Protein AF-A0A0S6XBJ5-F1 (afdb_monomer_lite)

Secondary structure (DSSP, 8-state):
-HHHHHHHHH--SHHHHHHHHHHHHHHHHHHHHHHHHH----B--HHHHHHHHHHHHHHS----HHHHHHH--SS--TTEEE-TT--EEEEEEES--HHHHHHHHHHTTTT-SS----THHHHTS-TTS-EEEEEETTTTEEEEEEBTT--HHHHHHHHHHHHHHHHHHHHHHHHHHS---S-------TTS-SSPPPHHHHHHHHHHHHHHHHHHHHHHHHHTT-B-SS--S-SSPPPPB--PPPS--

pLDDT: mean 78.75, std 18.11, range [31.83, 96.12]

Sequence (249 aa):
MLAGSAVVSLIRSPGPTWAALLILLAAHLALNHRAVRAVRLRTLNRQRAGIIFDSWIAESRVPNPTQVALRERIFERDGVVRDTSGTILGYCSIGVGFEEYMKTVSNAGSQARSYTIESRVLDVASESTGYLLHVDEQSRQCWITLAEDCTVKQQVKSWFTACFALRALHAAGNMSRQPAGVDGHAKLDPRRSSQPPTGIEALDEAQQCVESTFEEVWEGLRSMGWDVNTAALETRRGTRFAISPPAGE

Structure (mmCIF, N/CA/C/O backbone):
data_AF-A0A0S6XBJ5-F1
#
_entry.id   AF-A0A0S6XBJ5-F1
#
loop_
_atom_site.group_PDB
_atom_site.id
_atom_site.type_symbol
_atom_site.label_atom_id
_atom_site.label_alt_id
_atom_site.label_comp_id
_atom_site.label_asym_id
_atom_site.label_entity_id
_atom_site.label_seq_id
_atom_site.pdbx_PDB_ins_code
_atom_site.Cartn_x
_atom_site.Cartn_y
_atom_site.Cartn_z
_atom_site.occupancy
_atom_site.B_iso_or_equiv
_atom_site.auth_seq_id
_atom_site.auth_comp_id
_atom_site.auth_asym_id
_atom_site.auth_atom_id
_atom_site.pdbx_PDB_model_num
ATOM 1 N N . MET A 1 1 ? 18.541 -19.904 -35.025 1.00 53.44 1 MET A N 1
ATOM 2 C CA . MET A 1 1 ? 19.891 -20.326 -35.461 1.00 53.44 1 MET A CA 1
ATOM 3 C C . MET A 1 1 ? 20.537 -19.331 -36.433 1.00 53.44 1 MET A C 1
ATOM 5 O O . MET A 1 1 ? 21.674 -18.969 -36.192 1.00 53.44 1 MET A O 1
ATOM 9 N N . LEU A 1 2 ? 19.827 -18.787 -37.437 1.00 56.59 2 LEU A N 1
ATOM 10 C CA . LEU A 1 2 ? 20.407 -17.843 -38.420 1.00 56.59 2 LEU A CA 1
ATOM 11 C C . LEU A 1 2 ? 20.924 -16.510 -37.838 1.00 56.59 2 LEU A C 1
ATOM 13 O O . LEU A 1 2 ? 22.020 -16.077 -38.183 1.00 56.59 2 LEU A O 1
ATOM 17 N N . ALA A 1 3 ? 20.174 -15.878 -36.928 1.00 60.69 3 ALA A N 1
ATOM 18 C CA . ALA A 1 3 ? 20.572 -14.590 -36.345 1.00 60.69 3 ALA A CA 1
ATOM 19 C C . ALA A 1 3 ? 21.873 -14.683 -35.522 1.00 60.69 3 ALA A C 1
ATOM 21 O O . ALA A 1 3 ? 22.717 -13.797 -35.599 1.00 60.69 3 ALA A O 1
ATOM 22 N N . GLY A 1 4 ? 22.068 -15.786 -34.790 1.00 61.09 4 GLY A N 1
ATOM 23 C CA . GLY A 1 4 ? 23.293 -16.028 -34.021 1.00 61.09 4 GLY A CA 1
ATOM 24 C C . GLY A 1 4 ? 24.516 -16.222 -34.918 1.00 61.09 4 GLY A C 1
ATOM 25 O O . GLY A 1 4 ? 25.560 -15.629 -34.664 1.00 61.09 4 GLY A O 1
ATOM 26 N N . SER A 1 5 ? 24.377 -16.976 -36.014 1.00 68.44 5 SER A N 1
ATOM 27 C CA . SER A 1 5 ? 25.463 -17.201 -36.978 1.00 68.44 5 SER A CA 1
ATOM 28 C C . SER A 1 5 ? 25.883 -15.919 -37.711 1.00 68.44 5 SER A C 1
ATOM 30 O O . SER A 1 5 ? 27.075 -15.702 -37.922 1.00 68.44 5 SER A O 1
ATOM 32 N N . ALA A 1 6 ? 24.933 -15.036 -38.043 1.00 64.69 6 ALA A N 1
ATOM 33 C CA . ALA A 1 6 ? 25.221 -13.740 -38.661 1.00 64.69 6 ALA A CA 1
ATOM 34 C C . ALA A 1 6 ? 25.968 -12.794 -37.703 1.00 64.69 6 ALA A C 1
ATOM 36 O O . ALA A 1 6 ? 26.967 -12.188 -38.089 1.00 64.69 6 ALA A O 1
ATOM 37 N N . VAL A 1 7 ? 25.540 -12.723 -36.437 1.00 65.94 7 VAL A N 1
ATOM 38 C CA . VAL A 1 7 ? 26.186 -11.890 -35.409 1.00 65.94 7 VAL A CA 1
ATOM 39 C C . VAL A 1 7 ? 27.619 -12.356 -35.143 1.00 65.94 7 VAL A C 1
ATOM 41 O O . VAL A 1 7 ? 28.533 -11.539 -35.150 1.00 65.94 7 VAL A O 1
ATOM 44 N N . VAL A 1 8 ? 27.847 -13.665 -35.009 1.00 68.69 8 VAL A N 1
ATOM 45 C CA . VAL A 1 8 ? 29.194 -14.231 -34.811 1.00 68.69 8 VAL A CA 1
ATOM 46 C C . VAL A 1 8 ? 30.113 -13.960 -36.010 1.00 68.69 8 VAL A C 1
ATOM 48 O O . VAL A 1 8 ? 31.299 -13.713 -35.817 1.00 68.69 8 VAL A O 1
ATOM 51 N N . SER A 1 9 ? 29.587 -13.915 -37.242 1.00 69.25 9 SER A N 1
ATOM 52 C CA . SER A 1 9 ? 30.399 -13.613 -38.435 1.00 69.25 9 SER A CA 1
ATOM 53 C C . SER A 1 9 ? 30.942 -12.172 -38.491 1.00 69.25 9 SER A C 1
ATOM 55 O O . SER A 1 9 ? 31.989 -11.943 -39.105 1.00 69.25 9 SER A O 1
ATOM 57 N N . LEU A 1 10 ? 30.269 -11.221 -37.823 1.00 66.38 10 LEU A N 1
ATOM 58 C CA . LEU A 1 10 ? 30.675 -9.810 -37.713 1.00 66.38 10 LEU A CA 1
ATOM 59 C C . LEU A 1 10 ? 31.653 -9.551 -36.555 1.00 66.38 10 LEU A C 1
ATOM 61 O O . LEU A 1 10 ? 32.335 -8.525 -36.532 1.00 66.38 10 LEU A O 1
ATOM 65 N N . ILE A 1 11 ? 31.725 -10.462 -35.586 1.00 68.12 11 ILE A N 1
ATOM 66 C CA . ILE A 1 11 ? 32.518 -10.293 -34.371 1.00 68.12 11 ILE A CA 1
ATOM 67 C C . ILE A 1 11 ? 33.907 -10.895 -34.593 1.00 68.12 11 ILE A C 1
ATOM 69 O O . ILE A 1 11 ? 34.153 -12.069 -34.338 1.00 68.12 11 ILE A O 1
ATOM 73 N N . ARG A 1 12 ? 34.833 -10.078 -35.102 1.00 71.81 12 ARG A N 1
ATOM 74 C CA . ARG A 1 12 ? 36.253 -10.451 -35.269 1.00 71.81 12 ARG A CA 1
ATOM 75 C C . ARG A 1 12 ? 37.205 -9.647 -34.382 1.00 71.81 12 ARG A C 1
ATOM 77 O O . ARG A 1 12 ? 38.393 -9.946 -34.340 1.00 71.81 12 ARG A O 1
ATOM 84 N N . SER A 1 13 ? 36.702 -8.631 -33.680 1.00 74.00 13 SER A N 1
ATOM 85 C CA . SER A 1 13 ? 37.488 -7.725 -32.839 1.00 74.00 13 SER A CA 1
ATOM 86 C C . SER A 1 13 ? 36.720 -7.324 -31.567 1.00 74.00 13 SER A C 1
ATOM 88 O O . SER A 1 13 ? 35.497 -7.471 -31.528 1.00 74.00 13 SER A O 1
ATOM 90 N N . PRO A 1 14 ? 37.401 -6.815 -30.519 1.00 79.12 14 PRO A N 1
ATOM 91 C CA . PRO A 1 14 ? 36.772 -6.528 -29.226 1.00 79.12 14 PRO A CA 1
ATOM 92 C C . PRO A 1 14 ? 35.614 -5.521 -29.296 1.00 79.12 14 PRO A C 1
ATOM 94 O O . PRO A 1 14 ? 34.627 -5.680 -28.586 1.00 79.12 14 PRO A O 1
ATOM 97 N N . GLY A 1 15 ? 35.701 -4.504 -30.162 1.00 85.38 15 GLY A N 1
ATOM 98 C CA . GLY A 1 15 ? 34.682 -3.450 -30.283 1.00 85.38 15 GLY A CA 1
ATOM 99 C C . GLY A 1 15 ? 33.291 -3.974 -30.684 1.00 85.38 15 GLY A C 1
ATOM 100 O O . GLY A 1 15 ? 32.341 -3.792 -29.922 1.00 85.38 15 GLY A O 1
ATOM 101 N N . PRO A 1 16 ? 33.153 -4.665 -31.833 1.00 86.38 16 PRO A N 1
ATOM 102 C CA . PRO A 1 16 ? 31.917 -5.335 -32.239 1.00 86.38 16 PRO A CA 1
ATOM 103 C C . PRO A 1 16 ? 31.380 -6.326 -31.201 1.00 86.38 16 PRO A C 1
ATOM 105 O O . PRO A 1 16 ? 30.165 -6.411 -31.033 1.00 86.38 16 PRO A O 1
ATOM 108 N N . THR A 1 17 ? 32.255 -7.030 -30.466 1.00 84.62 17 THR A N 1
ATOM 109 C CA . THR A 1 17 ? 31.835 -7.902 -29.357 1.00 84.62 17 THR A CA 1
ATOM 110 C C . THR A 1 17 ? 31.117 -7.107 -28.271 1.00 84.62 17 THR A C 1
ATOM 112 O O . THR A 1 17 ? 29.998 -7.451 -27.898 1.00 84.62 17 THR A O 1
ATOM 115 N N . TRP A 1 18 ? 31.728 -6.023 -27.779 1.00 88.00 18 TRP A N 1
ATOM 116 C CA . TRP A 1 18 ? 31.130 -5.171 -26.747 1.00 88.00 18 TRP A CA 1
ATOM 117 C C . TRP A 1 18 ? 29.821 -4.529 -27.216 1.00 88.00 18 TRP A C 1
ATOM 119 O O . TRP A 1 18 ? 28.848 -4.510 -26.464 1.00 88.00 18 TRP A O 1
ATOM 129 N N . ALA A 1 19 ? 29.755 -4.072 -28.469 1.00 88.00 19 ALA A N 1
ATOM 130 C CA . ALA A 1 19 ? 28.525 -3.532 -29.045 1.00 88.00 19 ALA A CA 1
ATOM 131 C C . ALA A 1 19 ? 27.404 -4.586 -29.107 1.00 88.00 19 ALA A C 1
ATOM 133 O O . ALA A 1 19 ? 26.281 -4.319 -28.679 1.00 88.00 19 ALA A O 1
ATOM 134 N N . ALA A 1 20 ? 27.708 -5.801 -29.579 1.00 86.94 20 ALA A N 1
ATOM 135 C CA . ALA A 1 20 ? 26.747 -6.900 -29.621 1.00 86.94 20 ALA A CA 1
ATOM 136 C C . ALA A 1 20 ? 26.264 -7.293 -28.215 1.00 86.94 20 ALA A C 1
ATOM 138 O O . ALA A 1 20 ? 25.066 -7.496 -28.018 1.00 86.94 20 ALA A O 1
ATOM 139 N N . LEU A 1 21 ? 27.165 -7.339 -27.227 1.00 88.50 21 LEU A N 1
ATOM 140 C CA . LEU A 1 21 ? 26.815 -7.609 -25.831 1.00 88.50 21 LEU A CA 1
ATOM 141 C C . LEU A 1 21 ? 25.871 -6.545 -25.260 1.00 88.50 21 LEU A C 1
ATOM 143 O O . LEU A 1 21 ? 24.860 -6.901 -24.659 1.00 88.50 21 LEU A O 1
ATOM 147 N N . LEU A 1 22 ? 26.148 -5.256 -25.482 1.00 92.94 22 LEU A N 1
ATOM 148 C CA . LEU A 1 22 ? 25.281 -4.167 -25.020 1.00 92.94 22 LEU A CA 1
ATOM 149 C C . LEU A 1 22 ? 23.895 -4.212 -25.677 1.00 92.94 22 LEU A C 1
ATOM 151 O O . LEU A 1 22 ? 22.892 -4.027 -24.990 1.00 92.94 22 LEU A O 1
ATOM 155 N N . ILE A 1 23 ? 23.819 -4.505 -26.980 1.00 92.38 23 ILE A N 1
ATOM 156 C CA . ILE A 1 23 ? 22.542 -4.638 -27.699 1.00 92.38 23 ILE A CA 1
ATOM 157 C C . ILE A 1 23 ? 21.739 -5.824 -27.165 1.00 92.38 23 ILE A C 1
ATOM 159 O O . ILE A 1 23 ? 20.547 -5.682 -26.891 1.00 92.38 23 ILE A O 1
ATOM 163 N N . LEU A 1 24 ? 22.373 -6.986 -26.997 1.00 90.88 24 LEU A N 1
ATOM 164 C CA . LEU A 1 24 ? 21.706 -8.174 -26.464 1.00 90.88 24 LEU A CA 1
ATOM 165 C C . LEU A 1 24 ? 21.236 -7.952 -25.025 1.00 90.88 24 LEU A C 1
ATOM 167 O O . LEU A 1 24 ? 20.117 -8.336 -24.690 1.00 90.88 24 LEU A O 1
ATOM 171 N N . LEU A 1 25 ? 22.040 -7.280 -24.199 1.00 95.06 25 LEU A N 1
ATOM 172 C CA . LEU A 1 25 ? 21.660 -6.899 -22.842 1.00 95.06 25 LEU A CA 1
ATOM 173 C C . LEU A 1 25 ? 20.455 -5.949 -22.850 1.00 95.06 25 LEU A C 1
ATOM 175 O O . LEU A 1 25 ? 19.470 -6.203 -22.160 1.00 95.06 25 LEU A O 1
ATOM 179 N N . ALA A 1 26 ? 20.488 -4.895 -23.669 1.00 95.44 26 ALA A N 1
ATOM 180 C CA . ALA A 1 26 ? 19.376 -3.958 -23.804 1.00 95.44 26 ALA A CA 1
ATOM 181 C C . ALA A 1 26 ? 18.096 -4.657 -24.294 1.00 95.44 26 ALA A C 1
ATOM 183 O O . ALA A 1 26 ? 17.018 -4.425 -23.746 1.00 95.44 26 ALA A O 1
ATOM 184 N N . ALA A 1 27 ? 18.210 -5.556 -25.275 1.00 94.31 27 ALA A N 1
ATOM 185 C CA . ALA A 1 27 ? 17.093 -6.356 -25.767 1.00 94.31 27 ALA A CA 1
ATOM 186 C C . ALA A 1 27 ? 16.531 -7.278 -24.676 1.00 94.31 27 ALA A C 1
ATOM 188 O O . ALA A 1 27 ? 15.314 -7.359 -24.515 1.00 94.31 27 ALA A O 1
ATOM 189 N N . HIS A 1 28 ? 17.396 -7.924 -23.891 1.00 93.50 28 HIS A N 1
ATOM 190 C CA . HIS A 1 28 ? 16.990 -8.767 -22.771 1.00 93.50 28 HIS A CA 1
ATOM 191 C C . HIS A 1 28 ? 16.229 -7.963 -21.709 1.00 93.50 28 HIS A C 1
ATOM 193 O O . HIS A 1 28 ? 15.126 -8.346 -21.322 1.00 93.50 28 HIS A O 1
ATOM 199 N N . LEU A 1 29 ? 16.752 -6.800 -21.300 1.00 93.56 29 LEU A N 1
ATOM 200 C CA . LEU A 1 29 ? 16.071 -5.915 -20.351 1.00 93.56 29 LEU A CA 1
ATOM 201 C C . LEU A 1 29 ? 14.733 -5.407 -20.902 1.00 93.56 29 LEU A C 1
ATOM 203 O O . LEU A 1 29 ? 13.743 -5.397 -20.173 1.00 93.56 29 LEU A O 1
ATOM 207 N N . ALA A 1 30 ? 14.673 -5.019 -22.178 1.00 93.00 30 ALA A N 1
ATOM 208 C CA . ALA A 1 30 ? 13.443 -4.545 -22.809 1.00 93.00 30 ALA A CA 1
ATOM 209 C C . ALA A 1 30 ? 12.371 -5.643 -22.886 1.00 93.00 30 ALA A C 1
ATOM 211 O O . ALA A 1 30 ? 11.194 -5.380 -22.627 1.00 93.00 30 ALA A O 1
ATOM 212 N N . LEU A 1 31 ? 12.765 -6.875 -23.216 1.00 92.12 31 LEU A N 1
ATOM 213 C CA . LEU A 1 31 ? 11.866 -8.028 -23.234 1.00 92.12 31 LEU A CA 1
ATOM 214 C C . LEU A 1 31 ? 11.386 -8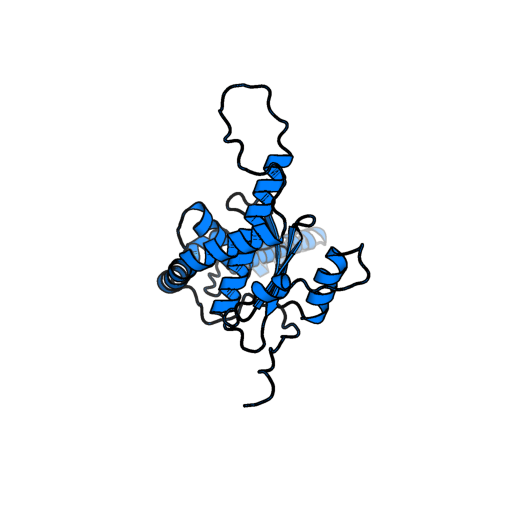.377 -21.825 1.00 92.12 31 LEU A C 1
ATOM 216 O O . LEU A 1 31 ? 10.184 -8.539 -21.637 1.00 92.12 31 LEU A O 1
ATOM 220 N N . ASN A 1 32 ? 12.278 -8.396 -20.831 1.00 91.06 32 ASN A N 1
ATOM 221 C CA . ASN A 1 32 ? 11.908 -8.627 -19.433 1.00 91.06 32 ASN A CA 1
ATOM 222 C C . ASN A 1 32 ? 10.948 -7.543 -18.927 1.00 91.06 32 ASN A C 1
ATOM 224 O O . ASN A 1 32 ? 9.931 -7.852 -18.312 1.00 91.06 32 ASN A O 1
ATOM 228 N N . HIS A 1 33 ? 11.212 -6.275 -19.247 1.00 88.56 33 HIS A N 1
ATOM 229 C CA . HIS A 1 33 ? 10.329 -5.165 -18.901 1.00 88.56 33 HIS A CA 1
ATOM 230 C C . HIS A 1 33 ? 8.937 -5.327 -19.528 1.00 88.56 33 HIS A C 1
ATOM 232 O O . HIS A 1 33 ? 7.926 -5.176 -18.842 1.00 88.56 33 HIS A O 1
ATOM 238 N N . ARG A 1 34 ? 8.861 -5.672 -20.820 1.00 88.31 34 ARG A N 1
ATOM 239 C CA . ARG A 1 34 ? 7.582 -5.928 -21.501 1.00 88.31 34 ARG A CA 1
ATOM 240 C C . ARG A 1 34 ? 6.856 -7.140 -20.930 1.00 88.31 34 ARG A C 1
ATOM 242 O O . ARG A 1 34 ? 5.643 -7.073 -20.770 1.00 88.31 34 ARG A O 1
ATOM 249 N N . ALA A 1 35 ? 7.580 -8.210 -20.608 1.00 87.69 35 ALA A N 1
ATOM 250 C CA . ALA A 1 35 ? 7.014 -9.408 -20.005 1.00 87.69 35 ALA A CA 1
ATOM 251 C C . ALA A 1 35 ? 6.383 -9.084 -18.648 1.00 87.69 35 ALA A C 1
ATOM 253 O O . ALA A 1 35 ? 5.212 -9.386 -18.447 1.00 87.69 35 ALA A O 1
ATOM 254 N N . VAL A 1 36 ? 7.104 -8.383 -17.765 1.00 85.94 36 VAL A N 1
ATOM 255 C CA . VAL A 1 36 ? 6.583 -7.974 -16.450 1.00 85.94 36 VAL A CA 1
ATOM 256 C C . VAL A 1 36 ? 5.364 -7.060 -16.597 1.00 85.94 36 VAL A C 1
ATOM 258 O O . VAL A 1 36 ? 4.358 -7.295 -15.937 1.00 85.94 36 VAL A O 1
ATOM 261 N N . ARG A 1 37 ? 5.387 -6.080 -17.513 1.00 83.38 37 ARG A N 1
ATOM 262 C CA . ARG A 1 37 ? 4.224 -5.203 -17.763 1.00 83.38 37 ARG A CA 1
ATOM 263 C C . ARG A 1 37 ? 3.028 -5.903 -18.411 1.00 83.38 37 ARG A C 1
ATOM 265 O O . ARG A 1 37 ? 1.923 -5.370 -18.364 1.00 83.38 37 ARG A O 1
ATOM 272 N N . ALA A 1 38 ? 3.232 -7.053 -19.048 1.00 83.56 38 ALA A N 1
ATOM 273 C CA . ALA A 1 38 ? 2.147 -7.838 -19.626 1.00 83.56 38 ALA A CA 1
ATOM 274 C C . ALA A 1 38 ? 1.402 -8.670 -18.570 1.00 83.56 38 ALA A C 1
ATOM 276 O O . ALA A 1 38 ? 0.257 -9.065 -18.804 1.00 83.56 38 ALA A O 1
ATOM 277 N N . VAL A 1 39 ? 2.017 -8.924 -17.409 1.00 83.94 39 VAL A N 1
ATOM 278 C CA . VAL A 1 39 ? 1.383 -9.677 -16.326 1.00 83.94 39 VAL A CA 1
ATOM 279 C C . VAL A 1 39 ? 0.310 -8.817 -15.662 1.00 83.94 39 VAL A C 1
ATOM 281 O O . VAL A 1 39 ? 0.577 -7.735 -15.151 1.00 83.94 39 VAL A O 1
ATOM 284 N N . ARG A 1 40 ? -0.923 -9.329 -15.634 1.00 88.19 40 ARG A N 1
ATOM 285 C CA . ARG A 1 40 ? -2.049 -8.719 -14.917 1.00 88.19 40 ARG A CA 1
ATOM 286 C C . ARG A 1 40 ? -2.360 -9.550 -13.686 1.00 88.19 40 ARG A C 1
ATOM 288 O O . ARG A 1 40 ? -3.012 -10.590 -13.780 1.00 88.19 40 ARG A O 1
ATOM 295 N N . LEU A 1 41 ? -1.867 -9.108 -12.538 1.00 90.12 41 LEU A N 1
ATOM 296 C CA . LEU A 1 41 ? -2.102 -9.794 -11.274 1.00 90.12 41 LEU A CA 1
ATOM 297 C C . LEU A 1 41 ? -3.445 -9.371 -10.666 1.00 90.12 41 LEU A C 1
ATOM 299 O O . LEU A 1 41 ? -3.818 -8.203 -10.716 1.00 90.12 41 LEU A O 1
ATOM 303 N N . ARG A 1 42 ? -4.152 -10.331 -10.062 1.00 92.81 42 ARG A N 1
ATOM 304 C CA . ARG A 1 42 ? -5.457 -10.111 -9.409 1.00 92.81 42 ARG A CA 1
ATOM 305 C C . ARG A 1 42 ? -5.372 -9.946 -7.895 1.00 92.81 42 ARG A C 1
ATOM 307 O O . ARG A 1 42 ? -6.361 -9.578 -7.284 1.00 92.81 42 ARG A O 1
ATOM 314 N N . THR A 1 43 ? -4.223 -10.224 -7.286 1.00 93.00 43 THR A N 1
ATOM 315 C CA . THR A 1 43 ? -4.031 -10.060 -5.838 1.00 93.00 43 THR A CA 1
ATOM 316 C C . THR A 1 43 ? -3.945 -8.578 -5.451 1.00 93.00 43 THR A C 1
ATOM 318 O O . THR A 1 43 ? -3.672 -7.721 -6.294 1.00 93.00 43 THR A O 1
ATOM 321 N N . LEU A 1 44 ? -4.150 -8.243 -4.182 1.00 92.62 44 LEU A N 1
ATOM 322 C CA . LEU A 1 44 ? -4.001 -6.872 -3.688 1.00 92.62 44 LEU A CA 1
ATOM 323 C C . LEU A 1 44 ? -2.659 -6.720 -2.968 1.00 92.62 44 LEU A C 1
ATOM 325 O O . LEU A 1 44 ? -2.540 -7.055 -1.794 1.00 92.62 44 LEU A O 1
ATOM 329 N N . ASN A 1 45 ? -1.633 -6.234 -3.674 1.00 92.12 45 ASN A N 1
ATOM 330 C CA . ASN A 1 45 ? -0.426 -5.724 -3.009 1.00 92.12 45 ASN A CA 1
ATOM 331 C C . ASN A 1 45 ? -0.634 -4.256 -2.592 1.00 92.12 45 ASN A C 1
ATOM 333 O O . ASN A 1 45 ? -1.615 -3.622 -2.985 1.00 92.12 45 ASN A O 1
ATOM 337 N N . ARG A 1 46 ? 0.310 -3.699 -1.823 1.00 92.31 46 ARG A N 1
ATOM 338 C CA . ARG A 1 46 ? 0.229 -2.327 -1.281 1.00 92.31 46 ARG A CA 1
ATOM 339 C C . ARG A 1 46 ? 0.002 -1.268 -2.362 1.00 92.31 46 ARG A C 1
ATOM 341 O O . ARG A 1 46 ? -0.847 -0.395 -2.209 1.00 92.31 46 ARG A O 1
ATOM 348 N N . GLN A 1 47 ? 0.716 -1.381 -3.481 1.00 92.88 47 GLN A N 1
ATOM 349 C CA . GLN A 1 47 ? 0.620 -0.430 -4.587 1.00 92.88 47 GLN A CA 1
ATOM 350 C C . GLN A 1 47 ? -0.719 -0.535 -5.330 1.00 92.88 47 GLN A C 1
ATOM 352 O O . GLN A 1 47 ? -1.365 0.481 -5.572 1.00 92.88 47 GLN A O 1
ATOM 357 N N . ARG A 1 48 ? -1.170 -1.754 -5.656 1.00 94.00 48 ARG A N 1
ATOM 358 C CA . ARG A 1 48 ? -2.457 -2.003 -6.322 1.00 94.00 48 ARG A CA 1
ATOM 359 C C . ARG A 1 48 ? -3.622 -1.541 -5.454 1.00 94.00 48 ARG A C 1
ATOM 361 O O . ARG A 1 48 ? -4.493 -0.839 -5.955 1.00 94.00 48 ARG A O 1
ATOM 368 N N . ALA A 1 49 ? -3.595 -1.860 -4.160 1.00 94.38 49 ALA A N 1
ATOM 369 C CA . ALA A 1 49 ? -4.580 -1.367 -3.202 1.00 94.38 49 ALA A CA 1
ATOM 370 C C . ALA A 1 49 ? -4.561 0.166 -3.115 1.00 94.38 49 ALA A C 1
ATOM 372 O O . ALA A 1 49 ? -5.615 0.787 -3.184 1.00 94.38 49 ALA A O 1
ATOM 373 N N . GLY A 1 50 ? -3.373 0.783 -3.068 1.00 93.88 50 GLY A N 1
ATOM 374 C CA . GLY A 1 50 ? -3.225 2.239 -3.096 1.00 93.88 50 GLY A CA 1
ATOM 375 C C . GLY A 1 50 ? -3.879 2.884 -4.323 1.00 93.88 50 GLY A C 1
ATOM 376 O O . GLY A 1 50 ? -4.659 3.815 -4.168 1.00 93.88 50 GLY A O 1
ATOM 377 N N . ILE A 1 51 ? -3.639 2.351 -5.527 1.00 94.38 51 ILE A N 1
ATOM 378 C CA . ILE A 1 51 ? -4.253 2.850 -6.774 1.00 94.38 51 ILE A CA 1
ATOM 379 C C . ILE A 1 51 ? -5.783 2.715 -6.739 1.00 94.38 51 ILE A C 1
ATOM 381 O O . ILE A 1 51 ? -6.494 3.610 -7.201 1.00 94.38 51 ILE A O 1
ATOM 385 N N . ILE A 1 52 ? -6.299 1.596 -6.225 1.00 95.69 52 ILE A N 1
ATOM 386 C CA . ILE A 1 52 ? -7.743 1.344 -6.137 1.00 95.69 52 ILE A CA 1
ATOM 387 C C . ILE A 1 52 ? -8.399 2.325 -5.175 1.00 95.69 52 ILE A C 1
ATOM 389 O O . ILE A 1 52 ? -9.376 2.968 -5.542 1.00 95.69 52 ILE A O 1
ATOM 393 N N . PHE A 1 53 ? -7.856 2.459 -3.968 1.00 94.50 53 PHE A N 1
ATOM 394 C CA . PHE A 1 53 ? -8.410 3.331 -2.938 1.00 94.50 53 PHE A CA 1
ATOM 395 C C . PHE A 1 53 ? -8.331 4.792 -3.329 1.00 94.50 53 PHE A C 1
ATOM 397 O O . PHE A 1 53 ? -9.284 5.535 -3.139 1.00 94.50 53 PHE A O 1
ATOM 404 N N . ASP A 1 54 ? -7.237 5.194 -3.955 1.00 93.31 54 ASP A N 1
ATOM 405 C CA . ASP A 1 54 ? -7.121 6.524 -4.515 1.00 93.31 54 ASP A CA 1
ATOM 406 C C . ASP A 1 54 ? -8.172 6.792 -5.609 1.00 93.31 54 ASP A C 1
ATOM 408 O O . ASP A 1 54 ? -8.841 7.825 -5.565 1.00 93.31 54 ASP A O 1
ATOM 412 N N . SER A 1 55 ? -8.398 5.834 -6.517 1.00 94.00 55 SER A N 1
ATOM 413 C CA . SER A 1 55 ? -9.451 5.931 -7.544 1.00 94.00 55 SER A CA 1
ATOM 414 C C . SER A 1 55 ? -10.851 5.968 -6.933 1.00 94.00 55 SER A C 1
ATOM 416 O O . SER A 1 55 ? -11.715 6.697 -7.413 1.00 94.00 55 SER A O 1
ATOM 418 N N . TRP A 1 56 ? -11.076 5.213 -5.859 1.00 94.38 56 TRP A N 1
ATOM 419 C CA . TRP A 1 56 ? -12.332 5.236 -5.124 1.00 94.38 56 TRP A CA 1
ATOM 420 C C . TRP A 1 56 ? -12.581 6.601 -4.486 1.00 94.38 56 TRP A C 1
ATOM 422 O O . TRP A 1 56 ? -13.630 7.198 -4.688 1.00 94.38 56 TRP A O 1
ATOM 432 N N . ILE A 1 57 ? -11.597 7.136 -3.769 1.00 90.56 57 ILE A N 1
ATOM 433 C CA . ILE A 1 57 ? -11.739 8.423 -3.087 1.00 90.56 57 ILE A CA 1
ATOM 434 C C . ILE A 1 57 ? -11.892 9.572 -4.100 1.00 90.56 57 ILE A C 1
ATOM 436 O O . ILE A 1 57 ? -12.599 10.535 -3.824 1.00 90.56 57 ILE A O 1
ATOM 440 N N . ALA A 1 58 ? -11.240 9.495 -5.266 1.00 90.12 58 ALA A N 1
ATOM 441 C CA . ALA A 1 58 ? -11.302 10.545 -6.284 1.00 90.12 58 ALA A CA 1
ATOM 442 C C . ALA A 1 58 ? -12.541 10.457 -7.196 1.00 90.12 58 ALA A C 1
ATOM 444 O O . ALA A 1 58 ? -13.081 11.485 -7.596 1.00 90.12 58 ALA A O 1
ATOM 445 N N . GLU A 1 59 ? -12.973 9.248 -7.560 1.00 91.38 59 GLU A N 1
ATOM 446 C CA . GLU A 1 59 ? -13.963 9.025 -8.626 1.00 91.38 59 GLU A CA 1
ATOM 447 C C . GLU A 1 59 ? -15.132 8.120 -8.204 1.00 91.38 59 GLU A C 1
ATOM 449 O O . GLU A 1 59 ? -16.021 7.881 -9.017 1.00 91.38 59 GLU A O 1
ATOM 454 N N . SER A 1 60 ? -15.135 7.583 -6.977 1.00 93.12 60 SER A N 1
ATOM 455 C CA . SER A 1 60 ? -16.109 6.585 -6.488 1.00 93.12 60 SER A CA 1
ATOM 456 C C . SER A 1 60 ? -16.208 5.352 -7.393 1.00 93.12 60 SER A C 1
ATOM 458 O O . SER A 1 60 ? -17.285 4.827 -7.667 1.00 93.12 60 SER A O 1
ATOM 460 N N . ARG A 1 61 ? -15.062 4.895 -7.921 1.00 93.62 61 ARG A N 1
ATOM 461 C CA . ARG A 1 61 ? -14.981 3.714 -8.792 1.00 93.62 61 ARG A CA 1
ATOM 462 C C . ARG A 1 61 ? -13.856 2.783 -8.383 1.00 93.62 61 ARG A C 1
ATOM 464 O O . ARG A 1 61 ? -12.729 3.218 -8.154 1.00 93.62 61 ARG A O 1
ATOM 471 N N . VAL A 1 62 ? -14.149 1.484 -8.391 1.00 95.81 62 VAL A N 1
ATOM 472 C CA . VAL A 1 62 ? -13.145 0.427 -8.233 1.00 95.81 62 VAL A CA 1
ATOM 473 C C . VAL A 1 62 ? -12.631 0.018 -9.619 1.00 95.81 62 VAL A C 1
ATOM 475 O O . VAL A 1 62 ? -13.387 -0.559 -10.402 1.00 95.81 62 VAL A O 1
ATOM 478 N N . PRO A 1 63 ? -11.367 0.309 -9.976 1.00 95.50 63 PRO A N 1
ATOM 479 C CA . PRO A 1 63 ? -10.809 -0.108 -11.256 1.00 95.50 63 PRO A CA 1
ATOM 480 C C . PRO A 1 63 ? -10.573 -1.623 -11.294 1.00 95.50 63 PRO A C 1
ATOM 482 O O . PRO A 1 63 ? -10.270 -2.253 -10.281 1.00 95.50 63 PRO A O 1
ATOM 485 N N . ASN A 1 64 ? -10.658 -2.222 -12.482 1.00 95.12 64 ASN A N 1
ATOM 486 C CA . ASN A 1 64 ? -10.346 -3.644 -12.662 1.00 95.12 64 ASN A CA 1
ATOM 487 C C . ASN A 1 64 ? -8.819 -3.890 -12.713 1.00 95.12 64 ASN A C 1
ATOM 489 O O . ASN A 1 64 ? -8.045 -2.951 -12.945 1.00 95.12 64 ASN A O 1
ATOM 493 N N . PRO A 1 65 ? -8.352 -5.149 -12.584 1.00 95.12 65 PRO A N 1
ATOM 494 C CA . PRO A 1 65 ? -6.923 -5.476 -12.620 1.00 95.12 65 PRO A CA 1
ATOM 495 C C . PRO A 1 65 ? -6.178 -4.980 -13.866 1.00 95.12 65 PRO A C 1
ATOM 497 O O . PRO A 1 65 ? -5.002 -4.636 -13.794 1.00 95.12 65 PRO A O 1
ATOM 500 N N . THR A 1 66 ? -6.855 -4.893 -15.015 1.00 92.75 66 THR A N 1
ATOM 501 C CA . THR A 1 66 ? -6.245 -4.380 -16.251 1.00 92.75 66 THR A CA 1
ATOM 502 C C . THR A 1 66 ? -5.983 -2.879 -16.163 1.00 92.75 66 THR A C 1
ATOM 504 O O . THR A 1 66 ? -4.918 -2.421 -16.567 1.00 92.75 66 THR A O 1
ATOM 507 N N . GLN A 1 67 ? -6.934 -2.114 -15.630 1.00 93.75 67 GLN A N 1
ATOM 508 C CA . GLN A 1 67 ? -6.797 -0.669 -15.456 1.00 93.75 67 GLN A CA 1
ATOM 509 C C . GLN A 1 67 ? -5.710 -0.330 -14.431 1.00 93.75 67 GLN A C 1
ATOM 511 O O . GLN A 1 67 ? -4.924 0.588 -14.656 1.00 93.75 67 GLN A O 1
ATOM 516 N N . VAL A 1 68 ? -5.619 -1.097 -13.340 1.00 94.06 68 VAL A N 1
ATOM 517 C CA . VAL A 1 68 ? -4.576 -0.899 -12.323 1.00 94.06 68 VAL A CA 1
ATOM 518 C C . VAL A 1 68 ? -3.191 -1.273 -12.852 1.00 94.06 68 VAL A C 1
ATOM 520 O O . VAL A 1 68 ? -2.253 -0.508 -12.646 1.00 94.06 68 VAL A O 1
ATOM 523 N N . ALA A 1 69 ? -3.059 -2.364 -13.614 1.00 91.56 69 ALA A N 1
ATOM 524 C CA . ALA A 1 69 ? -1.783 -2.764 -14.218 1.00 91.56 69 ALA A CA 1
ATOM 525 C C . ALA A 1 69 ? -1.187 -1.689 -15.155 1.00 91.56 69 ALA A C 1
ATOM 527 O O . ALA A 1 69 ? 0.029 -1.599 -15.313 1.00 91.56 69 ALA A O 1
ATOM 528 N N . LEU A 1 70 ? -2.021 -0.832 -15.762 1.00 90.94 70 LEU A N 1
ATOM 529 C CA . LEU A 1 70 ? -1.549 0.294 -16.580 1.00 90.94 70 LEU A CA 1
ATOM 530 C C . LEU A 1 70 ? -0.949 1.438 -15.749 1.00 90.94 70 LEU A C 1
ATOM 532 O O . LEU A 1 70 ? -0.119 2.184 -16.268 1.00 90.94 70 LEU A O 1
ATOM 536 N N . ARG A 1 71 ? -1.370 1.573 -14.486 1.00 91.19 71 ARG A N 1
ATOM 537 C CA . ARG A 1 71 ? -0.933 2.616 -13.544 1.00 91.19 71 ARG A CA 1
ATOM 538 C C . ARG A 1 71 ? 0.185 2.141 -12.606 1.00 91.19 71 ARG A C 1
ATOM 540 O O . ARG A 1 71 ? 0.813 2.968 -11.948 1.00 91.19 71 ARG A O 1
ATOM 547 N N . GLU A 1 72 ? 0.438 0.833 -12.540 1.00 90.50 72 GLU A N 1
ATOM 548 C CA . GLU A 1 72 ? 1.469 0.238 -11.687 1.00 90.50 72 GLU A CA 1
ATOM 549 C C . GLU A 1 72 ? 2.877 0.676 -12.123 1.00 90.50 72 GLU A C 1
ATOM 551 O O . GLU A 1 72 ? 3.232 0.676 -13.307 1.00 90.50 72 GLU A O 1
ATOM 556 N N . ARG A 1 73 ? 3.699 1.059 -11.144 1.00 89.38 73 ARG A N 1
ATOM 557 C CA . ARG A 1 73 ? 5.106 1.413 -11.356 1.00 89.38 73 ARG A CA 1
ATOM 558 C C . ARG A 1 73 ? 5.973 0.224 -10.979 1.00 89.38 73 ARG A C 1
ATOM 560 O O . ARG A 1 73 ? 5.877 -0.267 -9.864 1.00 89.38 73 ARG A O 1
ATOM 567 N N . ILE A 1 74 ? 6.863 -0.180 -11.883 1.00 85.00 74 ILE A N 1
ATOM 568 C CA . ILE A 1 74 ? 7.778 -1.316 -11.667 1.00 85.00 74 ILE A CA 1
ATOM 569 C C . ILE A 1 74 ? 8.755 -1.040 -10.521 1.00 85.00 74 ILE A C 1
ATOM 571 O O . ILE A 1 74 ? 9.076 -1.932 -9.744 1.00 85.00 74 ILE A O 1
ATOM 575 N N . PHE A 1 75 ? 9.224 0.203 -10.424 1.00 83.25 75 PHE A N 1
ATOM 576 C CA . PHE A 1 75 ? 10.096 0.650 -9.349 1.00 83.25 75 PHE A CA 1
ATOM 577 C C . PHE A 1 75 ? 9.304 1.589 -8.448 1.00 83.25 75 PHE A C 1
ATOM 579 O O . PHE A 1 75 ? 9.155 2.775 -8.740 1.00 83.25 75 PHE A O 1
ATOM 586 N N . GLU A 1 76 ? 8.768 1.037 -7.366 1.00 84.00 76 GLU A N 1
ATOM 587 C CA . GLU A 1 76 ? 8.087 1.782 -6.314 1.00 84.00 76 GLU A CA 1
ATOM 588 C C . GLU A 1 76 ? 8.808 1.5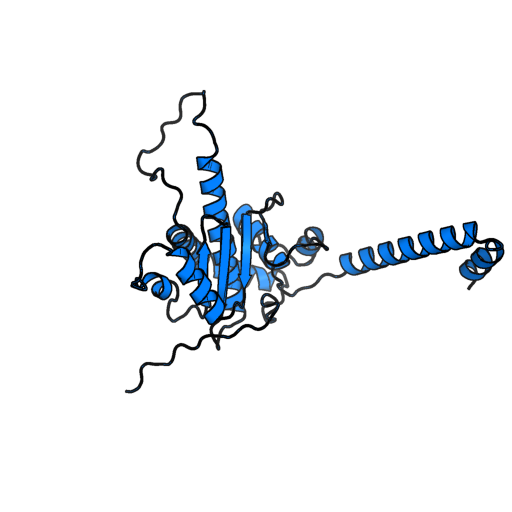24 -4.993 1.00 84.00 76 GLU A C 1
ATOM 590 O O . GLU A 1 76 ? 9.241 0.404 -4.710 1.00 84.00 76 GLU A O 1
ATOM 595 N N . ARG A 1 77 ? 8.955 2.573 -4.182 1.00 86.31 77 ARG A N 1
ATOM 596 C CA . ARG A 1 77 ? 9.449 2.403 -2.818 1.00 86.31 77 ARG A CA 1
ATOM 597 C C . ARG A 1 77 ? 8.351 1.738 -1.992 1.00 86.31 77 ARG A C 1
ATOM 599 O O . ARG A 1 77 ? 7.187 2.122 -2.074 1.00 86.31 77 ARG A O 1
ATOM 606 N N . ASP A 1 78 ? 8.735 0.740 -1.206 1.00 84.3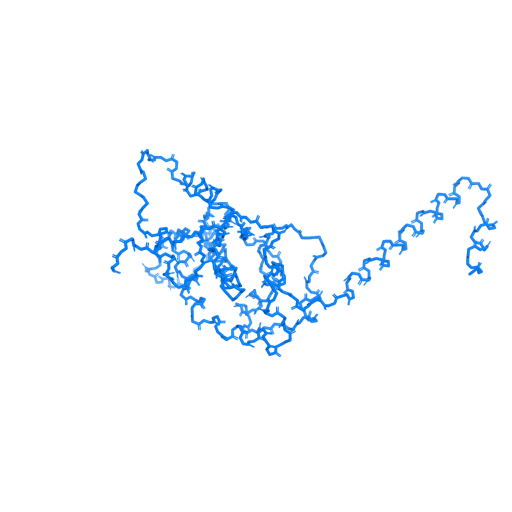1 78 ASP A N 1
ATOM 607 C CA . ASP A 1 78 ? 7.780 -0.007 -0.395 1.00 84.31 78 ASP A CA 1
ATOM 608 C C . ASP A 1 78 ? 7.017 0.924 0.564 1.00 84.31 78 ASP A C 1
ATOM 610 O O . ASP A 1 78 ? 7.583 1.872 1.116 1.00 84.31 78 ASP A O 1
ATOM 614 N N . GLY A 1 79 ? 5.720 0.665 0.714 1.00 87.50 79 GLY A N 1
ATOM 615 C CA . GLY A 1 79 ? 4.832 1.413 1.601 1.00 87.50 79 GLY A CA 1
ATOM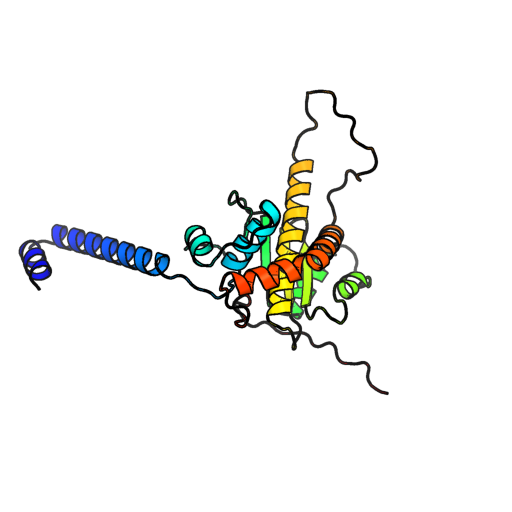 616 C C . GLY A 1 79 ? 4.394 2.803 1.124 1.00 87.50 79 GLY A C 1
ATOM 617 O O . GLY A 1 79 ? 3.667 3.476 1.844 1.00 87.50 79 GLY A O 1
ATOM 618 N N . VAL A 1 80 ? 4.799 3.283 -0.055 1.00 93.38 80 VAL A N 1
ATOM 619 C CA . VAL A 1 80 ? 4.389 4.622 -0.521 1.00 93.38 80 VAL A CA 1
ATOM 620 C C . VAL A 1 80 ? 2.881 4.686 -0.787 1.00 93.38 80 VAL A C 1
ATOM 622 O O . VAL A 1 80 ? 2.338 3.864 -1.524 1.00 93.38 80 VAL A O 1
ATOM 625 N N . VAL A 1 81 ? 2.230 5.731 -0.268 1.00 93.06 81 VAL A N 1
ATOM 626 C CA . VAL A 1 81 ? 0.837 6.084 -0.577 1.00 93.06 81 VAL A CA 1
ATOM 627 C C . VAL A 1 81 ? 0.814 7.329 -1.464 1.00 93.06 81 VAL A C 1
ATOM 629 O O . VAL A 1 81 ? 1.478 8.328 -1.168 1.00 93.06 81 VAL A O 1
ATOM 632 N N . ARG A 1 82 ? 0.066 7.271 -2.572 1.00 92.81 82 ARG A N 1
ATOM 633 C CA . ARG A 1 82 ? -0.018 8.339 -3.581 1.00 92.81 82 ARG A CA 1
ATOM 634 C C . ARG A 1 82 ? -1.457 8.739 -3.869 1.00 92.81 82 ARG A C 1
ATOM 636 O O . ARG A 1 82 ? -2.383 7.994 -3.558 1.00 92.81 82 ARG A O 1
ATOM 643 N N . ASP A 1 83 ? -1.608 9.905 -4.477 1.00 90.56 83 ASP A N 1
ATOM 644 C CA . ASP A 1 83 ? -2.847 10.304 -5.136 1.00 90.56 83 ASP A CA 1
ATOM 645 C C . ASP A 1 83 ? -2.846 9.963 -6.642 1.00 90.56 83 ASP A C 1
ATOM 647 O O . ASP A 1 83 ? -1.844 9.485 -7.196 1.00 90.56 83 ASP A O 1
ATOM 651 N N . THR A 1 84 ? -3.955 10.283 -7.312 1.00 86.50 84 THR A N 1
ATOM 652 C CA . THR A 1 84 ? -4.164 10.050 -8.752 1.00 86.50 84 THR A CA 1
ATOM 653 C C . THR A 1 84 ? -3.191 10.844 -9.619 1.00 86.50 84 THR A C 1
ATOM 655 O O . THR A 1 84 ? -2.865 10.419 -10.729 1.00 86.50 84 THR A O 1
ATOM 658 N N . SER A 1 85 ? -2.688 11.976 -9.111 1.00 86.44 85 SER A N 1
ATOM 659 C CA . SER A 1 85 ? -1.674 12.805 -9.774 1.00 86.44 85 SER A CA 1
ATOM 660 C C . SER A 1 85 ? -0.262 12.211 -9.673 1.00 86.44 85 SER A C 1
ATOM 662 O O . SER A 1 85 ? 0.651 12.609 -10.398 1.00 86.44 85 SER A O 1
ATOM 664 N N . GLY A 1 86 ? -0.074 11.216 -8.802 1.00 87.19 86 GLY A N 1
ATOM 665 C CA . GLY A 1 86 ? 1.206 10.585 -8.518 1.00 87.19 86 GLY A CA 1
ATOM 666 C C . GLY A 1 86 ? 2.011 11.274 -7.415 1.00 87.19 86 GLY A C 1
ATOM 667 O O . GLY A 1 86 ? 3.153 10.856 -7.173 1.00 87.19 86 GLY A O 1
ATOM 668 N N . THR A 1 87 ? 1.437 12.273 -6.743 1.00 91.31 87 THR A N 1
ATOM 669 C CA . THR A 1 87 ? 2.009 12.972 -5.588 1.00 91.31 87 THR A CA 1
ATOM 670 C C . THR A 1 87 ? 2.102 12.024 -4.397 1.00 91.31 87 THR A C 1
ATOM 672 O O . THR A 1 87 ? 1.218 11.203 -4.165 1.00 91.31 87 THR A O 1
ATOM 675 N N . ILE A 1 88 ? 3.205 12.093 -3.648 1.00 93.56 88 ILE A N 1
ATOM 676 C CA . ILE A 1 88 ? 3.402 11.266 -2.449 1.00 93.56 88 ILE A CA 1
ATOM 677 C C . ILE A 1 88 ? 2.631 11.894 -1.289 1.00 93.56 88 ILE A C 1
ATOM 679 O O . ILE A 1 88 ? 2.978 12.987 -0.841 1.00 93.56 88 ILE A O 1
ATOM 683 N N . LEU A 1 89 ? 1.628 11.175 -0.784 1.00 92.69 89 LEU A N 1
ATOM 684 C CA . LEU A 1 89 ? 0.844 11.580 0.383 1.00 92.69 89 LEU A CA 1
ATOM 685 C C . LEU A 1 89 ? 1.573 11.231 1.683 1.00 92.69 89 LEU A C 1
ATOM 687 O O . LEU A 1 89 ? 1.587 12.027 2.618 1.00 92.69 89 LEU A O 1
ATOM 691 N N . GLY A 1 90 ? 2.236 10.074 1.708 1.00 92.56 90 GLY A N 1
ATOM 692 C CA . GLY A 1 90 ? 2.992 9.593 2.857 1.00 92.56 90 GLY A CA 1
ATOM 693 C C . GLY A 1 90 ? 3.508 8.173 2.655 1.00 92.56 90 GLY A C 1
ATOM 694 O O . GLY A 1 90 ? 3.539 7.657 1.532 1.00 92.56 90 GLY A O 1
ATOM 695 N N . TYR A 1 91 ? 3.907 7.548 3.757 1.00 94.06 91 TYR A N 1
ATOM 696 C CA . TYR A 1 91 ? 4.394 6.172 3.790 1.00 94.06 91 TYR A CA 1
ATOM 697 C C . TYR A 1 91 ? 3.600 5.369 4.815 1.00 94.06 91 TYR A C 1
ATOM 699 O O . TYR A 1 91 ? 3.339 5.850 5.911 1.00 94.06 91 TYR A O 1
ATOM 707 N N . CYS A 1 92 ? 3.231 4.143 4.473 1.00 92.50 92 CYS A N 1
ATOM 708 C CA . CYS A 1 92 ? 2.517 3.232 5.346 1.00 92.50 92 CYS A CA 1
ATOM 709 C C . CYS A 1 92 ? 3.199 1.861 5.367 1.00 92.50 92 CYS A C 1
ATOM 711 O O . CYS A 1 92 ? 3.484 1.268 4.324 1.00 92.50 92 CYS A O 1
ATOM 713 N N . SER A 1 93 ? 3.436 1.353 6.571 1.00 91.44 93 SER A N 1
ATOM 714 C CA . SER A 1 93 ? 3.982 0.023 6.820 1.00 91.44 93 SER A CA 1
ATOM 715 C C . SER A 1 93 ? 2.903 -0.850 7.446 1.00 91.44 93 SER A C 1
ATOM 717 O O . SER A 1 93 ? 2.340 -0.486 8.471 1.00 91.44 93 SER A O 1
ATOM 719 N N . ILE A 1 94 ? 2.634 -2.013 6.849 1.00 91.12 94 ILE A N 1
ATOM 720 C CA . ILE A 1 94 ? 1.655 -2.991 7.349 1.00 91.12 94 ILE A CA 1
ATOM 721 C C . ILE A 1 94 ? 2.321 -4.306 7.732 1.00 91.12 94 ILE A C 1
ATOM 723 O O . ILE A 1 94 ? 3.193 -4.787 7.002 1.00 91.12 94 ILE A O 1
ATOM 727 N N . GLY A 1 95 ? 1.881 -4.876 8.857 1.00 88.69 95 GLY A N 1
ATOM 728 C CA . GLY A 1 95 ? 2.499 -6.054 9.467 1.00 88.69 95 GLY A CA 1
ATOM 729 C C . GLY A 1 95 ? 3.734 -5.690 10.290 1.00 88.69 95 GLY A C 1
ATOM 730 O O . GLY A 1 95 ? 4.679 -6.469 10.364 1.00 88.69 95 GLY A O 1
ATOM 731 N N . VAL A 1 96 ? 3.761 -4.483 10.861 1.00 87.94 96 VAL A N 1
ATOM 732 C CA . VAL A 1 96 ? 4.829 -4.047 11.769 1.00 87.94 96 VAL A CA 1
ATOM 733 C C . VAL A 1 96 ? 4.737 -4.873 13.051 1.00 87.94 96 VAL A C 1
ATOM 735 O O . VAL A 1 96 ? 3.638 -5.186 13.504 1.00 87.94 96 VAL A O 1
ATOM 738 N N . GLY A 1 97 ? 5.877 -5.269 13.623 1.00 86.50 97 GLY A N 1
ATOM 739 C CA . GLY A 1 97 ? 5.874 -6.006 14.887 1.00 86.50 97 GLY A CA 1
ATOM 740 C C . GLY A 1 97 ? 5.362 -5.132 16.032 1.00 86.50 97 GLY A C 1
ATOM 741 O O . GLY A 1 97 ? 5.711 -3.956 16.110 1.00 86.50 97 GLY A O 1
ATOM 742 N N . PHE A 1 98 ? 4.585 -5.704 16.955 1.00 83.00 98 PHE A N 1
ATOM 743 C CA . PHE A 1 98 ? 4.011 -4.944 18.076 1.00 83.00 98 PHE A CA 1
ATOM 744 C C . PHE A 1 98 ? 5.059 -4.167 18.903 1.00 83.00 98 PHE A C 1
ATOM 746 O O . PHE A 1 98 ? 4.820 -3.033 19.306 1.00 83.00 98 PHE A O 1
ATOM 753 N N . GLU A 1 99 ? 6.257 -4.723 19.101 1.00 83.44 99 GLU A N 1
ATOM 754 C CA . GLU A 1 99 ? 7.354 -4.024 19.788 1.00 83.44 99 GLU A CA 1
ATOM 755 C C . GLU A 1 99 ? 7.816 -2.765 19.030 1.00 83.44 99 GLU A C 1
ATOM 757 O O . GLU A 1 99 ? 8.038 -1.713 19.629 1.00 83.44 99 GLU A O 1
ATOM 762 N N . GLU A 1 100 ? 7.951 -2.857 17.705 1.00 84.75 100 GLU A N 1
ATOM 763 C CA . GLU A 1 100 ? 8.324 -1.727 16.848 1.00 84.75 100 GLU A CA 1
ATOM 764 C C . GLU A 1 100 ? 7.221 -0.664 16.838 1.00 84.75 100 GLU A C 1
ATOM 766 O O . GLU A 1 100 ? 7.507 0.529 16.931 1.00 84.75 100 GLU A O 1
ATOM 771 N N . TYR A 1 101 ? 5.959 -1.092 16.823 1.00 83.88 101 TYR A N 1
ATOM 772 C CA . TYR A 1 101 ? 4.815 -0.200 16.973 1.00 83.88 101 TYR A CA 1
ATOM 773 C C . TYR A 1 101 ? 4.863 0.579 18.292 1.00 83.88 101 TYR A C 1
ATOM 775 O O . TYR A 1 101 ? 4.794 1.807 18.280 1.00 83.88 101 TYR A O 1
ATOM 783 N N . MET A 1 102 ? 5.076 -0.105 19.421 1.00 81.25 102 MET A N 1
ATOM 784 C CA . MET A 1 102 ? 5.166 0.540 20.736 1.00 81.25 102 MET A CA 1
ATOM 785 C C . MET A 1 102 ? 6.331 1.530 20.823 1.00 81.25 102 MET A C 1
ATOM 787 O O . MET A 1 102 ? 6.167 2.612 21.385 1.00 81.25 102 MET A O 1
ATOM 791 N N . LYS A 1 103 ? 7.489 1.214 20.223 1.00 81.50 103 LYS A N 1
ATOM 792 C CA . LYS A 1 103 ? 8.625 2.149 20.134 1.00 81.50 103 LYS A CA 1
ATOM 793 C C . LYS A 1 103 ? 8.242 3.420 19.382 1.00 81.50 103 LYS A C 1
ATOM 795 O O . LYS A 1 103 ? 8.543 4.517 19.851 1.00 81.50 103 LYS A O 1
ATOM 800 N N . THR A 1 104 ? 7.547 3.287 18.258 1.00 76.12 104 THR A N 1
ATOM 801 C CA . THR A 1 104 ? 7.117 4.431 17.448 1.00 76.12 104 THR A CA 1
ATOM 802 C C . THR A 1 104 ? 6.123 5.311 18.202 1.00 76.12 104 THR A C 1
ATOM 804 O O . THR A 1 104 ? 6.339 6.517 18.307 1.00 76.12 104 THR A O 1
ATOM 807 N N . VAL A 1 105 ? 5.106 4.703 18.820 1.00 71.81 105 VAL A N 1
ATOM 808 C CA . VAL A 1 105 ? 4.126 5.421 19.650 1.00 71.81 105 VAL A CA 1
ATOM 809 C C . VAL A 1 105 ? 4.810 6.109 20.837 1.00 71.81 105 VAL A C 1
ATOM 811 O O . VAL A 1 105 ? 4.490 7.250 21.157 1.00 71.81 105 VAL A O 1
ATOM 814 N N . SER A 1 106 ? 5.799 5.462 21.464 1.00 65.38 106 SER A N 1
ATOM 815 C CA . SER A 1 106 ? 6.521 6.039 22.605 1.00 65.38 106 SER A CA 1
ATOM 816 C C . SER A 1 106 ? 7.406 7.236 22.232 1.00 65.38 106 SER A C 1
ATOM 818 O O . SER A 1 106 ? 7.510 8.192 23.000 1.00 65.38 106 SER A O 1
ATOM 820 N N . ASN A 1 107 ? 8.014 7.224 21.041 1.00 59.12 107 ASN A N 1
ATOM 821 C CA . ASN A 1 107 ? 8.907 8.293 20.585 1.00 59.12 107 ASN A CA 1
ATOM 822 C C . ASN A 1 107 ? 8.152 9.556 20.139 1.00 59.12 107 ASN A C 1
ATOM 824 O O . ASN A 1 107 ? 8.701 10.656 20.242 1.00 59.12 107 ASN A O 1
ATOM 828 N N . ALA A 1 108 ? 6.894 9.419 19.704 1.00 54.88 108 ALA A N 1
ATOM 829 C CA . ALA A 1 108 ? 6.021 10.553 19.393 1.00 54.88 108 ALA A CA 1
ATOM 830 C C . ALA A 1 108 ? 5.718 11.435 20.629 1.00 54.88 108 ALA A C 1
ATOM 832 O O . ALA A 1 108 ? 5.385 12.607 20.481 1.00 54.88 108 ALA A O 1
ATOM 833 N N . GLY A 1 109 ? 5.886 10.903 21.849 1.00 49.25 109 GLY A N 1
ATOM 834 C CA . GLY A 1 109 ? 5.615 11.578 23.127 1.00 49.25 109 GLY A CA 1
ATOM 835 C C . GLY A 1 109 ? 6.859 12.040 23.896 1.00 49.25 109 GLY A C 1
ATOM 836 O O . GLY A 1 109 ? 6.884 11.967 25.125 1.00 49.25 109 GLY A O 1
ATOM 837 N N . SER A 1 110 ? 7.910 12.494 23.207 1.00 41.19 110 SER A N 1
ATOM 838 C CA . SER A 1 110 ? 9.242 12.814 23.758 1.00 41.19 110 SER A CA 1
ATOM 839 C C . SER A 1 110 ? 9.319 14.048 24.693 1.00 41.19 110 SER A C 1
ATOM 841 O O . SER A 1 110 ? 10.300 14.790 24.679 1.00 41.19 110 SER A O 1
ATOM 843 N N . GLN A 1 111 ? 8.337 14.236 25.587 1.00 41.34 111 GLN A N 1
ATOM 844 C CA . GLN A 1 111 ? 8.443 15.152 26.733 1.00 41.34 111 GLN A CA 1
ATOM 845 C C . GLN A 1 111 ? 7.761 14.717 28.050 1.00 41.34 111 GLN A C 1
ATOM 847 O O . GLN A 1 111 ? 7.812 15.482 29.011 1.00 41.34 111 GLN A O 1
ATOM 852 N N . ALA A 1 112 ? 7.209 13.503 28.186 1.00 35.47 112 ALA A N 1
ATOM 853 C CA . ALA A 1 112 ? 6.630 13.063 29.465 1.00 35.47 112 ALA A CA 1
ATOM 854 C C . ALA A 1 112 ? 7.028 11.626 29.849 1.00 35.47 112 ALA A C 1
ATOM 856 O O . ALA A 1 112 ? 6.689 10.656 29.184 1.00 35.47 112 ALA A O 1
ATOM 857 N N . ARG A 1 113 ? 7.730 11.487 30.983 1.00 36.47 113 ARG A N 1
ATOM 858 C CA . ARG A 1 113 ? 8.181 10.222 31.607 1.00 36.47 113 ARG A CA 1
ATOM 859 C C . ARG A 1 113 ? 7.054 9.403 32.270 1.00 36.47 113 ARG A C 1
ATOM 861 O O . ARG A 1 113 ? 7.318 8.620 33.176 1.00 36.47 113 ARG A O 1
ATOM 868 N N . SER A 1 114 ? 5.809 9.580 31.842 1.00 35.41 114 SER A N 1
ATOM 869 C CA . SER A 1 114 ? 4.654 8.855 32.368 1.00 35.41 114 SER A CA 1
ATOM 870 C C . SER A 1 114 ? 3.728 8.515 31.214 1.00 35.41 114 SER A C 1
ATOM 872 O O . SER A 1 114 ? 3.136 9.401 30.604 1.00 35.41 114 SER A O 1
ATOM 874 N N . TYR A 1 115 ? 3.628 7.227 30.907 1.00 41.94 115 TYR A N 1
ATOM 875 C CA . TYR A 1 115 ? 2.662 6.696 29.961 1.00 41.94 115 TYR A CA 1
ATOM 876 C C . TYR A 1 115 ? 1.291 6.700 30.641 1.00 41.94 115 TYR A C 1
ATOM 878 O O . TYR A 1 115 ? 0.873 5.733 31.264 1.00 41.94 115 TYR A O 1
ATOM 886 N N . THR A 1 116 ? 0.542 7.783 30.495 1.00 31.83 116 THR A N 1
ATOM 887 C CA . THR A 1 116 ? -0.884 7.563 30.293 1.00 31.83 116 THR A CA 1
ATOM 888 C C . THR A 1 116 ? -0.951 7.137 28.838 1.00 31.83 116 THR A C 1
ATOM 890 O O . THR A 1 116 ? -0.828 7.971 27.944 1.00 31.83 116 THR A O 1
ATOM 893 N N . ILE A 1 117 ? -1.051 5.827 28.581 1.00 43.50 117 ILE A N 1
ATOM 894 C CA . ILE A 1 117 ? -1.722 5.382 27.361 1.00 43.50 117 ILE A CA 1
ATOM 895 C C . ILE A 1 117 ? -3.127 5.940 27.556 1.00 43.50 117 ILE A C 1
ATOM 897 O O . ILE A 1 117 ? -3.971 5.286 28.163 1.00 43.50 117 ILE A O 1
ATOM 901 N N . GLU A 1 118 ? -3.336 7.216 27.206 1.00 39.47 118 GLU A N 1
ATOM 902 C CA . GLU A 1 118 ? -4.680 7.741 27.091 1.00 39.47 118 GLU A CA 1
ATOM 903 C C . GLU A 1 118 ? -5.374 6.721 26.210 1.00 39.47 118 GLU A C 1
ATOM 905 O O . GLU A 1 118 ? -4.837 6.314 25.173 1.00 39.47 118 GLU A O 1
ATOM 910 N N . SER A 1 119 ? -6.506 6.239 26.700 1.00 36.59 119 SER A N 1
ATOM 911 C CA . SER A 1 119 ? -7.310 5.129 26.194 1.00 36.59 119 SER A CA 1
ATOM 912 C C . SER A 1 119 ? -7.632 5.191 24.694 1.00 36.59 119 SER A C 1
ATOM 914 O O . SER A 1 119 ? -8.257 4.292 24.161 1.00 36.59 119 SER A O 1
ATOM 916 N N . ARG A 1 120 ? -7.150 6.199 23.971 1.00 41.84 120 ARG A N 1
ATOM 917 C CA . ARG A 1 120 ? -7.370 6.493 22.562 1.00 41.84 120 ARG A CA 1
ATOM 918 C C . ARG A 1 120 ? -6.404 5.797 21.601 1.00 41.84 120 ARG A C 1
ATOM 920 O O . ARG A 1 120 ? -6.746 5.653 20.438 1.00 41.84 120 ARG A O 1
ATOM 927 N N . VAL A 1 121 ? -5.247 5.296 22.059 1.00 46.03 121 VAL A N 1
ATOM 928 C CA . VAL A 1 121 ? -4.451 4.331 21.254 1.00 46.03 121 VAL A CA 1
ATOM 929 C C . VAL A 1 121 ? -5.100 2.936 21.280 1.00 46.03 121 VAL A C 1
ATOM 931 O O . VAL A 1 121 ? -4.844 2.127 20.389 1.00 46.03 121 VAL A O 1
ATOM 934 N N . LEU A 1 122 ? -5.974 2.673 22.264 1.00 44.75 122 LEU A N 1
ATOM 935 C CA . LEU A 1 122 ? -6.757 1.439 22.375 1.00 44.75 122 LEU A CA 1
ATOM 936 C C . LEU A 1 122 ? -8.202 1.565 21.856 1.00 44.75 122 LEU A C 1
ATOM 938 O O . LEU A 1 122 ? -8.707 0.576 21.353 1.00 44.75 122 LEU A O 1
ATOM 942 N N . ASP A 1 123 ? -8.848 2.737 21.879 1.00 39.47 123 ASP A N 1
ATOM 943 C CA . ASP A 1 123 ? -10.242 2.877 21.399 1.00 39.47 123 ASP A CA 1
ATOM 944 C C . ASP A 1 123 ? -10.386 2.833 19.865 1.00 39.47 123 ASP A C 1
ATOM 946 O O . ASP A 1 123 ? -11.465 2.572 19.338 1.00 39.47 123 ASP A O 1
ATOM 950 N N . VAL A 1 124 ? -9.295 3.028 19.119 1.00 44.28 124 VAL A N 1
ATOM 951 C CA . VAL A 1 124 ? -9.262 2.832 17.654 1.00 44.28 124 VAL A CA 1
ATOM 952 C C . VAL A 1 124 ? -9.233 1.332 17.304 1.00 44.28 124 VAL A C 1
ATOM 954 O O . VAL A 1 124 ? -9.646 0.931 16.209 1.00 44.28 124 VAL A O 1
ATOM 957 N N . ALA A 1 125 ? -8.816 0.485 18.253 1.00 44.53 125 ALA A N 1
ATOM 958 C CA . ALA A 1 125 ? -9.158 -0.927 18.271 1.00 44.53 125 ALA A CA 1
ATOM 959 C C . ALA A 1 125 ? -10.545 -1.080 18.895 1.00 44.53 125 ALA A C 1
ATOM 961 O O . ALA A 1 125 ? -10.696 -1.505 20.036 1.00 44.53 125 ALA A O 1
ATOM 962 N N . SER A 1 126 ? -11.589 -0.801 18.110 1.00 42.72 126 SER A N 1
ATOM 963 C CA . SER A 1 126 ? -12.835 -1.526 18.348 1.00 42.72 126 SER A CA 1
ATOM 964 C C . SER A 1 126 ? -12.466 -3.008 18.462 1.00 42.72 126 SER A C 1
ATOM 966 O O . SER A 1 126 ? -11.704 -3.511 17.634 1.00 42.72 126 SER A O 1
ATOM 968 N N . GLU A 1 127 ? -13.004 -3.707 19.461 1.00 46.84 127 GLU A N 1
ATOM 969 C CA . GLU A 1 127 ? -12.806 -5.146 19.715 1.00 46.84 127 GLU A CA 1
ATOM 970 C C . GLU A 1 127 ? -13.016 -6.034 18.459 1.00 46.84 127 GLU A C 1
ATOM 972 O O . GLU A 1 127 ? -12.670 -7.210 18.446 1.00 46.84 127 GLU A O 1
ATOM 977 N N . SER A 1 128 ? -13.548 -5.458 17.374 1.00 53.81 128 SER A N 1
ATOM 978 C CA . SER A 1 128 ? -13.852 -6.063 16.080 1.00 53.81 128 SER A CA 1
ATOM 979 C C . SER A 1 128 ? -12.834 -5.828 14.941 1.00 53.81 128 SER A C 1
ATOM 981 O O . SER A 1 128 ? -12.946 -6.469 13.889 1.00 53.81 128 SER A O 1
ATOM 983 N N . THR A 1 129 ? -11.857 -4.917 15.061 1.00 63.91 129 THR A N 1
ATOM 984 C CA . THR A 1 129 ? -11.057 -4.486 13.889 1.00 63.91 129 THR A CA 1
ATOM 985 C C . THR A 1 129 ? -9.844 -5.365 13.593 1.00 63.91 129 THR A C 1
ATOM 987 O O . THR A 1 129 ? -9.472 -5.485 12.427 1.00 63.91 129 THR A O 1
ATOM 990 N N . GLY A 1 130 ? -9.259 -6.047 14.582 1.00 80.12 130 GLY A N 1
ATOM 991 C CA . GLY A 1 130 ? -8.137 -6.976 14.365 1.00 80.12 130 GLY A CA 1
ATOM 992 C C . GLY A 1 130 ? -6.830 -6.307 13.901 1.00 80.12 130 GLY A C 1
ATOM 993 O O . GLY A 1 130 ? -5.959 -6.974 13.335 1.00 80.12 130 GLY A O 1
ATOM 994 N N . TYR A 1 131 ? -6.684 -4.991 14.091 1.00 86.50 131 TYR A N 1
ATOM 995 C CA . TYR A 1 131 ? -5.467 -4.231 13.787 1.00 86.50 131 TYR A CA 1
ATOM 996 C C . TYR A 1 131 ? -5.356 -2.957 14.639 1.00 86.50 131 TYR A C 1
ATOM 998 O O . TYR A 1 131 ? -6.356 -2.422 15.108 1.00 86.50 131 TYR A O 1
ATOM 1006 N N . LEU A 1 132 ? -4.132 -2.447 14.782 1.00 85.19 132 LEU A N 1
ATOM 1007 C CA . LEU A 1 132 ? -3.805 -1.156 15.395 1.00 85.19 132 LEU A CA 1
ATOM 1008 C C . LEU A 1 132 ? -3.148 -0.245 14.355 1.00 85.19 132 LEU A C 1
ATOM 1010 O O . LEU A 1 132 ? -2.307 -0.712 13.584 1.00 85.19 132 LEU A O 1
ATOM 1014 N N . LEU A 1 133 ? -3.506 1.041 14.356 1.00 86.56 133 LEU A N 1
ATOM 1015 C CA . LEU A 1 133 ? -2.907 2.068 13.502 1.00 86.56 133 LEU A CA 1
ATOM 1016 C C . LEU A 1 133 ? -2.328 3.202 14.340 1.00 86.56 133 LEU A C 1
ATOM 1018 O O . LEU A 1 133 ? -2.980 3.724 15.237 1.00 86.56 133 LEU A O 1
ATOM 1022 N N . HIS A 1 134 ? -1.137 3.639 13.955 1.00 85.38 134 HIS A N 1
ATOM 1023 C CA . HIS A 1 134 ? -0.545 4.884 14.415 1.00 85.38 134 HIS A CA 1
ATOM 1024 C C . HIS A 1 134 ? -0.163 5.727 13.203 1.00 85.38 134 HIS A C 1
ATOM 1026 O O . HIS A 1 134 ? 0.341 5.195 12.210 1.00 85.38 134 HIS A O 1
ATOM 1032 N N . VAL A 1 135 ? -0.399 7.034 13.286 1.00 85.75 135 VAL A N 1
ATOM 1033 C CA . VAL A 1 135 ? -0.035 7.994 12.247 1.00 85.75 135 VAL A CA 1
ATOM 1034 C C . VAL A 1 135 ? 0.750 9.129 12.887 1.00 85.75 135 VAL A C 1
ATOM 1036 O O . VAL A 1 135 ? 0.276 9.764 13.826 1.00 85.75 135 VAL A O 1
ATOM 1039 N N . ASP A 1 136 ? 1.939 9.389 12.355 1.00 85.19 136 ASP A N 1
ATOM 1040 C CA . ASP A 1 136 ? 2.734 10.563 12.690 1.00 85.19 136 ASP A CA 1
ATOM 1041 C C . ASP A 1 136 ? 2.455 11.675 11.672 1.00 85.19 136 ASP A C 1
ATOM 1043 O O . ASP A 1 136 ? 2.763 11.552 10.481 1.00 85.19 136 ASP A O 1
ATOM 1047 N N . GLU A 1 137 ? 1.872 12.769 12.159 1.00 81.25 137 GLU A N 1
ATOM 1048 C CA . GLU A 1 137 ? 1.538 13.962 11.382 1.00 81.25 137 GLU A CA 1
ATOM 1049 C C . GLU A 1 137 ? 2.778 14.600 10.743 1.00 81.25 137 GLU A C 1
ATOM 1051 O O . GLU A 1 137 ? 2.741 14.992 9.574 1.00 81.25 137 GLU A O 1
ATOM 1056 N N . GLN A 1 138 ? 3.895 14.671 11.476 1.00 79.19 138 GLN A N 1
ATOM 1057 C CA . GLN A 1 138 ? 5.073 15.415 11.027 1.00 79.19 138 GLN A CA 1
ATOM 1058 C C . GLN A 1 138 ? 5.794 14.689 9.894 1.00 79.19 138 GLN A C 1
ATOM 1060 O O . GLN A 1 138 ? 6.118 15.285 8.861 1.00 79.19 138 GLN A O 1
ATOM 1065 N N . SER A 1 139 ? 6.043 13.389 10.067 1.00 83.81 139 SER A N 1
ATOM 1066 C CA . SER A 1 139 ? 6.731 12.588 9.053 1.00 83.81 139 SER A CA 1
ATOM 1067 C C . SER A 1 139 ? 5.797 12.009 7.985 1.00 83.81 139 SER A C 1
ATOM 1069 O O . SER A 1 139 ? 6.289 11.509 6.967 1.00 83.81 139 SER A O 1
ATOM 1071 N N . ARG A 1 140 ? 4.469 12.109 8.168 1.00 88.56 140 ARG A N 1
ATOM 1072 C CA . ARG A 1 140 ? 3.433 11.477 7.326 1.00 88.56 140 ARG A CA 1
ATOM 1073 C C . ARG A 1 140 ? 3.706 9.988 7.138 1.00 88.56 140 ARG A C 1
ATOM 1075 O O . ARG A 1 140 ? 3.669 9.454 6.023 1.00 88.56 140 ARG A O 1
ATOM 1082 N N . GLN A 1 141 ? 4.038 9.343 8.251 1.00 90.12 141 GLN A N 1
ATOM 1083 C CA . GLN A 1 141 ? 4.249 7.909 8.331 1.00 90.12 141 GLN A CA 1
ATOM 1084 C C . GLN A 1 141 ? 3.111 7.257 9.098 1.00 90.12 141 GLN A C 1
ATOM 1086 O O . GLN A 1 141 ? 2.594 7.803 10.068 1.00 90.12 141 GLN A O 1
ATOM 1091 N N . CYS A 1 142 ? 2.714 6.083 8.632 1.00 89.81 142 CYS A N 1
ATOM 1092 C CA . CYS A 1 142 ? 1.659 5.288 9.218 1.00 89.81 142 CYS A CA 1
ATOM 1093 C C . CYS A 1 142 ? 2.169 3.868 9.474 1.00 89.81 142 CYS A C 1
ATOM 1095 O O . CYS A 1 142 ? 2.798 3.257 8.607 1.00 89.81 142 CYS A O 1
ATOM 1097 N N . TRP A 1 143 ? 1.884 3.333 10.655 1.00 90.12 143 TRP A N 1
ATOM 1098 C CA . TRP A 1 143 ? 2.261 1.982 11.051 1.00 90.12 143 TRP A CA 1
ATOM 1099 C C . TRP A 1 143 ? 1.015 1.192 11.407 1.00 90.12 143 TRP A C 1
ATOM 1101 O O . TRP A 1 143 ? 0.198 1.645 12.206 1.00 90.12 143 TRP A O 1
ATOM 1111 N N . ILE A 1 144 ? 0.901 0.006 10.816 1.00 90.00 144 ILE A N 1
ATOM 1112 C CA . ILE A 1 144 ? -0.196 -0.927 11.030 1.00 90.00 144 ILE A CA 1
ATOM 1113 C C . ILE A 1 144 ? 0.364 -2.212 11.630 1.00 90.00 144 ILE A C 1
ATOM 1115 O O . ILE A 1 144 ? 1.156 -2.921 10.993 1.00 90.00 144 ILE A O 1
ATOM 1119 N N . THR A 1 145 ? -0.107 -2.530 12.828 1.00 89.00 145 THR A N 1
ATOM 1120 C CA . THR A 1 145 ? 0.146 -3.806 13.504 1.00 89.00 145 THR A CA 1
ATO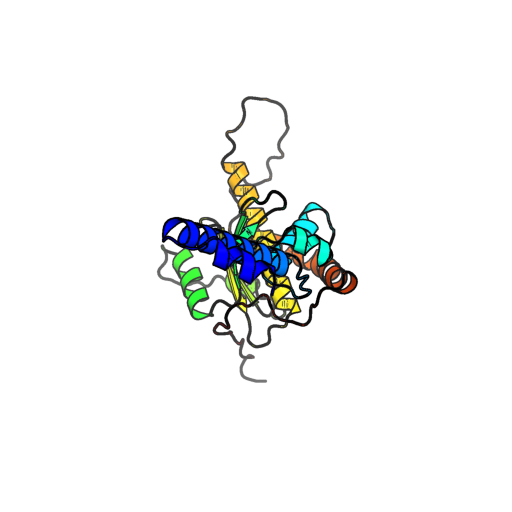M 1121 C C . THR A 1 145 ? -1.104 -4.664 13.397 1.00 89.00 145 THR A C 1
ATOM 1123 O O . THR A 1 145 ? -2.212 -4.169 13.587 1.00 89.00 145 THR A O 1
ATOM 1126 N N . LEU A 1 146 ? -0.943 -5.948 13.088 1.00 89.56 146 LEU A N 1
ATOM 1127 C CA . LEU A 1 146 ? -2.056 -6.875 12.884 1.00 89.56 146 LEU A CA 1
ATOM 1128 C C . LEU A 1 146 ? -2.236 -7.790 14.100 1.00 89.56 146 LEU A C 1
ATOM 1130 O O . LEU A 1 146 ? -1.247 -8.235 14.693 1.00 89.56 146 LEU A O 1
ATOM 1134 N N . ALA A 1 147 ? -3.491 -8.083 14.439 1.00 87.44 147 ALA A N 1
ATOM 1135 C CA . ALA A 1 147 ? -3.826 -9.094 15.434 1.00 87.44 147 ALA A CA 1
ATOM 1136 C C . ALA A 1 147 ? -3.530 -10.509 14.906 1.00 87.44 147 ALA A C 1
ATOM 1138 O O . ALA A 1 147 ? -3.410 -10.727 13.693 1.00 87.44 147 ALA A O 1
ATOM 1139 N N . GLU A 1 148 ? -3.404 -11.481 15.809 1.00 84.31 148 GLU A N 1
ATOM 1140 C CA . GLU A 1 148 ? -3.129 -12.881 15.467 1.00 84.31 148 GLU A CA 1
ATOM 1141 C C . GLU A 1 148 ? -4.163 -13.460 14.488 1.00 84.31 148 GLU A C 1
ATOM 1143 O O . GLU A 1 148 ? -3.791 -14.050 13.469 1.00 84.31 148 GLU A O 1
ATOM 1148 N N . ASP A 1 149 ? -5.437 -13.175 14.735 1.00 84.00 149 ASP A N 1
ATOM 1149 C CA . ASP A 1 149 ? -6.630 -13.631 14.020 1.00 84.00 149 ASP A CA 1
ATOM 1150 C C . ASP A 1 149 ? -7.079 -12.696 12.877 1.00 84.00 149 ASP A C 1
ATOM 1152 O O . ASP A 1 149 ? -8.158 -12.861 12.306 1.00 84.00 149 ASP A O 1
ATOM 1156 N N . CYS A 1 150 ? -6.235 -11.735 12.486 1.00 87.12 150 CYS A N 1
ATOM 1157 C CA . CYS A 1 150 ? -6.567 -10.740 11.470 1.00 87.12 150 CYS A CA 1
ATOM 1158 C C . CYS A 1 150 ? -6.868 -11.366 10.092 1.00 87.12 150 CYS A C 1
ATOM 1160 O O . CYS A 1 150 ? -6.014 -12.002 9.457 1.00 87.12 150 CYS A O 1
ATOM 1162 N N . THR A 1 151 ? -8.077 -11.116 9.590 1.00 90.88 151 THR A N 1
ATOM 1163 C CA . THR A 1 151 ? -8.557 -11.552 8.271 1.00 90.88 151 THR A CA 1
ATOM 1164 C C . THR A 1 151 ? -8.010 -10.682 7.132 1.00 90.88 151 THR A C 1
ATOM 1166 O O . THR A 1 151 ? -7.648 -9.521 7.321 1.00 90.88 151 THR A O 1
ATOM 1169 N N . VAL A 1 152 ? -8.021 -11.197 5.894 1.00 91.75 152 VAL A N 1
ATOM 1170 C CA . VAL A 1 152 ? -7.625 -10.411 4.701 1.00 91.75 152 VAL A CA 1
ATOM 1171 C C . VAL A 1 152 ? -8.483 -9.153 4.550 1.00 91.75 152 VAL A C 1
ATOM 1173 O O . VAL A 1 152 ? -7.969 -8.090 4.214 1.00 91.75 152 VAL A O 1
ATOM 1176 N N . LYS A 1 153 ? -9.779 -9.251 4.866 1.00 92.00 153 LYS A N 1
ATOM 1177 C CA . LYS A 1 153 ? -10.705 -8.114 4.850 1.00 92.00 153 LYS A CA 1
ATOM 1178 C C . LYS A 1 153 ? -10.266 -7.019 5.824 1.00 92.00 153 LYS A C 1
ATOM 1180 O O . LYS A 1 153 ? -10.191 -5.861 5.425 1.00 92.00 153 LYS A O 1
ATOM 1185 N N . GLN A 1 154 ? -9.911 -7.379 7.057 1.00 90.75 154 GLN A N 1
ATOM 1186 C CA . GLN A 1 154 ? -9.397 -6.436 8.056 1.00 90.75 154 GLN A CA 1
ATOM 1187 C C . GLN A 1 154 ? -8.054 -5.822 7.630 1.00 90.75 154 GLN A C 1
ATOM 1189 O O . GLN A 1 154 ? -7.875 -4.615 7.757 1.00 90.75 154 GLN A O 1
ATOM 1194 N N . GLN A 1 155 ? -7.146 -6.596 7.024 1.00 91.81 155 GLN A N 1
ATOM 1195 C CA . GLN A 1 155 ? -5.895 -6.049 6.475 1.00 91.81 155 GLN A CA 1
ATOM 1196 C C . GLN A 1 155 ? -6.154 -5.000 5.387 1.00 91.81 155 GLN A C 1
ATOM 1198 O O . GLN A 1 155 ? -5.583 -3.910 5.419 1.00 91.81 155 GLN A O 1
ATOM 1203 N N . VAL A 1 156 ? -7.045 -5.305 4.440 1.00 93.75 156 VAL A N 1
ATOM 1204 C CA . VAL A 1 156 ? -7.426 -4.384 3.360 1.00 93.75 156 VAL A CA 1
ATOM 1205 C C . VAL A 1 156 ? -8.117 -3.137 3.925 1.00 93.75 156 VAL A C 1
ATOM 1207 O O . VAL A 1 156 ? -7.793 -2.029 3.496 1.00 93.75 156 VAL A O 1
ATOM 1210 N N . LYS A 1 157 ? -8.987 -3.294 4.934 1.00 93.00 157 LYS A N 1
ATOM 1211 C CA . LYS A 1 157 ? -9.630 -2.184 5.657 1.00 93.00 157 LYS A CA 1
ATOM 1212 C C . LYS A 1 157 ? -8.597 -1.280 6.332 1.00 93.00 157 LYS A C 1
ATOM 1214 O O . LYS A 1 157 ? -8.636 -0.071 6.138 1.00 93.00 157 LYS A O 1
ATOM 1219 N N . SER A 1 158 ? -7.617 -1.860 7.028 1.00 91.88 158 SER A N 1
ATOM 1220 C CA . SER A 1 158 ? -6.557 -1.103 7.708 1.00 91.88 158 SER A CA 1
ATOM 1221 C C . SER A 1 158 ? -5.721 -0.254 6.738 1.00 91.88 158 SER A C 1
ATOM 1223 O O . SER A 1 158 ? -5.485 0.928 6.990 1.00 91.88 158 SER A O 1
ATOM 1225 N N . TRP A 1 159 ? -5.340 -0.814 5.580 1.00 93.75 159 TRP A N 1
ATOM 1226 C CA . TRP A 1 159 ? -4.637 -0.073 4.527 1.00 93.75 159 TRP A CA 1
ATOM 1227 C C . TRP A 1 159 ? -5.496 1.056 3.944 1.00 93.75 159 TRP A C 1
ATOM 1229 O O . TRP A 1 159 ? -4.981 2.131 3.630 1.00 93.75 159 TRP A O 1
ATOM 1239 N N . PHE A 1 160 ? -6.808 0.841 3.815 1.00 94.12 160 PHE A N 1
ATOM 1240 C CA . PHE A 1 160 ? -7.730 1.867 3.332 1.00 94.12 160 PHE A CA 1
ATOM 1241 C C . PHE A 1 160 ? -7.837 3.039 4.310 1.00 94.12 160 PHE A C 1
ATOM 1243 O O . PHE A 1 160 ? -7.721 4.193 3.895 1.00 94.12 160 PHE A O 1
ATOM 1250 N N . THR A 1 161 ? -7.949 2.747 5.610 1.00 92.75 161 THR A N 1
ATOM 1251 C CA . THR A 1 161 ? -7.922 3.755 6.679 1.00 92.75 161 THR A CA 1
ATOM 1252 C C . THR A 1 161 ? -6.627 4.563 6.644 1.00 92.75 161 THR A C 1
ATOM 1254 O O . THR A 1 161 ? -6.674 5.792 6.661 1.00 92.75 161 THR A O 1
ATOM 1257 N N . ALA A 1 162 ? -5.473 3.906 6.492 1.00 92.56 162 ALA A N 1
ATOM 1258 C CA . ALA A 1 162 ? -4.192 4.599 6.357 1.00 92.56 162 ALA A CA 1
ATOM 1259 C C . ALA A 1 162 ? -4.144 5.536 5.136 1.00 92.56 162 ALA A C 1
ATOM 1261 O O . ALA A 1 162 ? -3.619 6.647 5.228 1.00 92.56 162 ALA A O 1
ATOM 1262 N N . CYS A 1 163 ? -4.712 5.124 3.995 1.00 93.38 163 CYS A N 1
ATOM 1263 C CA . CYS A 1 163 ? -4.767 5.960 2.793 1.00 93.38 163 CYS A CA 1
ATOM 1264 C C . CYS A 1 163 ? -5.597 7.235 3.008 1.00 93.38 163 CYS A C 1
ATOM 1266 O O . CYS A 1 163 ? -5.178 8.310 2.574 1.00 93.38 163 CYS A O 1
ATOM 1268 N N . PHE A 1 164 ? -6.739 7.130 3.693 1.00 91.62 164 PHE A N 1
ATOM 1269 C CA . PHE A 1 164 ? -7.556 8.289 4.060 1.00 91.62 164 PHE A CA 1
ATOM 1270 C C . PHE A 1 164 ? -6.837 9.214 5.044 1.00 91.62 164 PHE A C 1
ATOM 1272 O O . PHE A 1 164 ? -6.751 10.414 4.786 1.00 91.62 164 PHE A O 1
ATOM 1279 N N . ALA A 1 165 ? -6.259 8.666 6.116 1.00 90.81 165 ALA A N 1
ATOM 1280 C CA . ALA A 1 165 ? -5.577 9.461 7.136 1.00 90.81 165 ALA A CA 1
ATOM 1281 C C . ALA A 1 165 ? -4.401 10.257 6.541 1.00 90.81 165 ALA A C 1
ATOM 1283 O O . ALA A 1 165 ? -4.294 11.469 6.727 1.00 90.81 165 ALA A O 1
ATOM 1284 N N . LEU A 1 166 ? -3.555 9.613 5.727 1.00 92.25 166 LEU A N 1
ATOM 1285 C CA . LEU A 1 166 ? -2.432 10.286 5.061 1.00 92.25 166 LEU A CA 1
ATOM 1286 C C . LEU A 1 166 ? -2.891 11.358 4.062 1.00 92.25 166 LEU A C 1
ATOM 1288 O O . LEU A 1 166 ? -2.207 12.366 3.876 1.00 92.25 166 LEU A O 1
ATOM 1292 N N . ARG A 1 167 ? -4.050 11.170 3.425 1.00 92.19 167 ARG A N 1
ATOM 1293 C CA . ARG A 1 167 ? -4.644 12.174 2.537 1.00 92.19 167 ARG A CA 1
ATOM 1294 C C . ARG A 1 167 ? -5.137 13.395 3.304 1.00 92.19 167 ARG A C 1
ATOM 1296 O O . ARG A 1 167 ? -4.862 14.509 2.861 1.00 92.19 167 ARG A O 1
ATOM 1303 N N . ALA A 1 168 ? -5.812 13.192 4.433 1.00 88.94 168 ALA A N 1
ATOM 1304 C CA . ALA A 1 168 ? -6.275 14.272 5.300 1.00 88.94 168 ALA A CA 1
ATOM 1305 C C . ALA A 1 168 ? -5.093 15.121 5.803 1.00 88.94 168 ALA A C 1
ATOM 1307 O O . ALA A 1 168 ? -5.082 16.341 5.626 1.00 88.94 168 ALA A O 1
ATOM 1308 N N . LEU A 1 169 ? -4.032 14.470 6.294 1.00 88.44 169 LEU A N 1
ATOM 1309 C CA . LEU A 1 169 ? -2.804 15.143 6.735 1.00 88.44 169 LEU A CA 1
ATOM 1310 C C . LEU A 1 169 ? -2.106 15.907 5.602 1.00 88.44 169 LEU A C 1
ATOM 1312 O O . LEU A 1 169 ? -1.651 17.037 5.785 1.00 88.44 169 LEU A O 1
ATOM 1316 N N . HIS A 1 170 ? -2.033 15.317 4.406 1.00 89.94 170 HIS A N 1
ATOM 1317 C CA . HIS A 1 170 ? -1.458 15.988 3.241 1.00 89.94 170 HIS A CA 1
ATOM 1318 C C . HIS A 1 170 ? -2.259 17.236 2.838 1.00 89.94 170 HIS A C 1
ATOM 1320 O O . HIS A 1 170 ? -1.669 18.276 2.540 1.00 89.94 170 HIS A O 1
ATOM 1326 N N . ALA A 1 171 ? -3.593 17.150 2.831 1.00 86.69 171 ALA A N 1
ATOM 1327 C CA . ALA A 1 171 ? -4.461 18.279 2.507 1.00 86.69 171 ALA A CA 1
ATOM 1328 C C . ALA A 1 171 ? -4.268 19.436 3.500 1.00 86.69 171 ALA A C 1
ATOM 1330 O O . ALA A 1 171 ? -4.065 20.577 3.079 1.00 86.69 171 ALA A O 1
ATOM 1331 N N . ALA A 1 172 ? -4.226 19.138 4.799 1.00 83.69 172 ALA A N 1
ATOM 1332 C CA . ALA A 1 172 ? -4.000 20.142 5.831 1.00 83.69 172 ALA A CA 1
ATOM 1333 C C . ALA A 1 172 ? -2.603 20.783 5.755 1.00 83.69 172 ALA A C 1
ATOM 1335 O O . ALA A 1 172 ? -2.473 22.005 5.845 1.00 83.69 172 ALA A O 1
ATOM 1336 N N . GLY A 1 173 ? -1.556 19.987 5.510 1.00 79.50 173 GLY A N 1
ATOM 1337 C CA . GLY A 1 173 ? -0.191 20.496 5.354 1.00 79.50 173 GLY A CA 1
ATOM 1338 C C . GLY A 1 173 ? -0.018 21.442 4.158 1.00 79.50 173 GLY A C 1
ATOM 1339 O O . GLY A 1 173 ? 0.763 22.394 4.228 1.00 79.50 173 GLY A O 1
ATOM 1340 N N . ASN A 1 174 ? -0.765 21.222 3.071 1.00 73.94 174 ASN A N 1
ATOM 1341 C CA . ASN A 1 174 ? -0.760 22.115 1.910 1.00 73.94 174 ASN A CA 1
ATOM 1342 C C . ASN A 1 174 ? -1.531 23.416 2.166 1.00 73.94 174 ASN A C 1
ATOM 1344 O O . ASN A 1 174 ? -1.063 24.472 1.743 1.00 73.94 174 ASN A O 1
ATOM 1348 N N . MET A 1 175 ? -2.654 23.364 2.892 1.00 62.81 175 MET A N 1
ATOM 1349 C CA . MET A 1 175 ? -3.416 24.561 3.271 1.00 62.81 175 MET A CA 1
ATOM 1350 C C . MET A 1 175 ? -2.596 25.498 4.168 1.00 62.81 175 MET A C 1
ATOM 1352 O O . MET A 1 175 ? -2.588 26.703 3.944 1.00 62.81 175 MET A O 1
ATOM 1356 N N . SER A 1 176 ? -1.828 24.950 5.115 1.00 60.41 176 SER A N 1
ATOM 1357 C CA . SER A 1 176 ? -0.945 25.735 5.995 1.00 60.41 176 SER A CA 1
ATOM 1358 C C . SER A 1 176 ? 0.257 26.359 5.273 1.00 60.41 176 SER A C 1
ATOM 1360 O O . SER A 1 176 ? 0.853 27.312 5.771 1.00 60.41 176 SER A O 1
ATOM 1362 N N . ARG A 1 177 ? 0.645 25.827 4.106 1.00 57.25 177 ARG A N 1
ATOM 1363 C CA . ARG A 1 177 ? 1.751 26.347 3.281 1.00 57.25 177 ARG A CA 1
ATOM 1364 C C . ARG A 1 177 ? 1.320 27.394 2.261 1.00 57.25 177 ARG A C 1
ATOM 1366 O O . ARG A 1 177 ? 2.187 28.032 1.666 1.00 57.25 177 ARG A O 1
ATOM 1373 N N . GLN A 1 178 ? 0.022 27.563 2.036 1.00 46.81 178 GLN A N 1
ATOM 1374 C CA . GLN A 1 178 ? -0.485 28.566 1.113 1.00 46.81 178 GLN A CA 1
ATOM 1375 C C . GLN A 1 178 ? -0.482 29.926 1.834 1.00 46.81 178 GLN A C 1
ATOM 1377 O O . GLN A 1 178 ? -1.187 30.074 2.832 1.00 46.81 178 GLN A O 1
ATOM 1382 N N . PRO A 1 179 ? 0.325 30.921 1.409 1.00 45.22 179 PRO A N 1
ATOM 1383 C CA . PRO A 1 179 ? 0.271 32.241 2.024 1.00 45.22 179 PRO A CA 1
ATOM 1384 C C . PRO A 1 179 ? -1.140 32.807 1.845 1.00 45.22 179 PRO A C 1
ATOM 1386 O O . PRO A 1 179 ? -1.694 32.737 0.746 1.00 45.22 179 PRO A O 1
ATOM 1389 N N . ALA A 1 180 ? -1.718 33.339 2.928 1.00 49.97 180 ALA A N 1
ATOM 1390 C CA . ALA A 1 180 ? -2.986 34.060 2.903 1.00 49.97 180 ALA A CA 1
ATOM 1391 C C . ALA A 1 180 ? -2.939 35.094 1.766 1.00 49.97 180 ALA A C 1
ATOM 1393 O O . ALA A 1 180 ? -2.127 36.019 1.791 1.00 49.97 180 ALA A O 1
ATOM 1394 N N . GLY A 1 181 ? -3.722 34.851 0.716 1.00 48.59 181 GLY A N 1
ATOM 1395 C CA . GLY A 1 181 ? -3.570 35.538 -0.558 1.00 48.59 181 GLY A CA 1
ATOM 1396 C C . GLY A 1 181 ? -3.857 37.035 -0.476 1.00 48.59 181 GLY A C 1
ATOM 1397 O O . GLY A 1 181 ? -4.787 37.479 0.198 1.00 48.59 181 GLY A O 1
ATOM 1398 N N . VAL A 1 182 ? -3.101 37.797 -1.266 1.00 47.91 182 VAL A N 1
ATOM 1399 C CA . VAL A 1 182 ? -3.663 38.942 -1.985 1.00 47.91 182 VAL A CA 1
ATOM 1400 C C . VAL A 1 182 ? -4.696 38.356 -2.948 1.00 47.91 182 VAL A C 1
ATOM 1402 O O . VAL A 1 182 ? -4.319 37.787 -3.962 1.00 47.91 182 VAL A O 1
ATOM 1405 N N . ASP A 1 183 ? -5.957 38.308 -2.527 1.00 41.88 183 ASP A N 1
ATOM 1406 C CA . ASP A 1 183 ? -7.127 38.706 -3.318 1.00 41.88 183 ASP A CA 1
ATOM 1407 C C . ASP A 1 183 ? -8.424 38.306 -2.607 1.00 41.88 183 ASP A C 1
ATOM 1409 O O . ASP A 1 183 ? -8.551 37.258 -1.974 1.00 41.88 183 ASP A O 1
ATOM 1413 N N . GLY A 1 184 ? -9.361 39.251 -2.635 1.00 48.66 184 GLY A N 1
ATOM 1414 C CA . GLY A 1 184 ? -10.478 39.347 -1.711 1.00 48.66 184 GLY A CA 1
ATOM 1415 C C . GLY A 1 184 ? -11.687 38.470 -2.030 1.00 48.66 184 GLY A C 1
ATOM 1416 O O . GLY A 1 184 ? -11.872 37.955 -3.126 1.00 48.66 184 GLY A O 1
ATOM 1417 N N . HIS A 1 185 ? -12.569 38.439 -1.031 1.00 42.00 185 HIS A N 1
ATOM 1418 C CA . HIS A 1 185 ? -13.973 38.029 -1.089 1.00 42.00 185 HIS A CA 1
ATOM 1419 C C . HIS A 1 185 ? -14.268 36.530 -1.245 1.00 42.00 185 HIS A C 1
ATOM 1421 O O . HIS A 1 185 ? -14.908 36.096 -2.196 1.00 42.00 185 HIS A O 1
ATOM 1427 N N . ALA A 1 186 ? -13.992 35.767 -0.187 1.00 39.66 186 ALA A N 1
ATOM 1428 C CA . ALA A 1 186 ? -14.844 34.639 0.183 1.00 39.66 186 ALA A CA 1
ATOM 1429 C C . ALA A 1 186 ? -15.076 34.660 1.701 1.00 39.66 186 ALA A C 1
ATOM 1431 O O . ALA A 1 186 ? -14.131 34.620 2.485 1.00 39.66 186 ALA A O 1
ATOM 1432 N N . LYS A 1 187 ? -16.343 34.784 2.121 1.00 43.44 187 LYS A N 1
ATOM 1433 C CA . LYS A 1 187 ? -16.755 34.638 3.525 1.00 43.44 187 LYS A CA 1
ATOM 1434 C C . LYS A 1 187 ? -16.391 33.222 3.981 1.00 43.44 187 LYS A C 1
ATOM 1436 O O . LYS A 1 187 ? -17.059 32.269 3.596 1.00 43.44 187 LYS A O 1
ATOM 1441 N N . LEU A 1 188 ? -15.329 33.104 4.770 1.00 41.69 188 LEU A N 1
ATOM 1442 C CA . LEU A 1 188 ? -14.951 31.876 5.462 1.00 41.69 188 LEU A CA 1
ATOM 1443 C C . LEU A 1 188 ? -15.749 31.760 6.766 1.00 41.69 188 LEU A C 1
ATOM 1445 O O . LEU A 1 188 ? -15.747 32.679 7.586 1.00 41.69 188 LEU A O 1
ATOM 1449 N N . ASP A 1 189 ? -16.432 30.629 6.932 1.00 36.72 189 ASP A N 1
ATOM 1450 C CA . ASP A 1 189 ? -17.082 30.230 8.180 1.00 36.72 189 ASP A CA 1
ATOM 1451 C C . ASP A 1 189 ? -16.049 30.137 9.322 1.00 36.72 189 ASP A C 1
ATOM 1453 O O . ASP A 1 189 ? -15.070 29.395 9.204 1.00 36.72 189 ASP A O 1
ATOM 1457 N N . PRO A 1 190 ? -16.254 30.814 10.466 1.00 38.47 190 PRO A N 1
ATOM 1458 C CA . PRO A 1 190 ? -15.262 30.917 11.540 1.00 38.47 190 PRO A CA 1
ATOM 1459 C C . PRO A 1 190 ? -15.195 29.682 12.465 1.00 38.47 190 PRO A C 1
ATOM 1461 O O . PRO A 1 190 ? -14.760 29.799 13.608 1.00 38.47 190 PRO A O 1
ATOM 1464 N N . ARG A 1 191 ? -15.648 28.499 12.020 1.00 39.81 191 ARG A N 1
ATOM 1465 C CA . ARG A 1 191 ? -15.732 27.281 12.860 1.00 39.81 191 ARG A CA 1
ATOM 1466 C C . ARG A 1 191 ? -14.771 26.146 12.502 1.00 39.81 191 ARG A C 1
ATOM 1468 O O . ARG A 1 191 ? -14.727 25.174 13.250 1.00 39.81 191 ARG A O 1
ATOM 1475 N N . ARG A 1 192 ? -13.989 26.237 11.422 1.00 45.03 192 ARG A N 1
ATOM 1476 C CA . ARG A 1 192 ? -12.862 25.308 11.227 1.00 45.03 192 ARG A CA 1
ATOM 1477 C C . ARG A 1 192 ? -11.668 25.843 12.005 1.00 45.03 192 ARG A C 1
ATOM 1479 O O . ARG A 1 192 ? -11.156 26.911 11.679 1.00 45.03 192 ARG A O 1
ATOM 1486 N N . SER A 1 193 ? -11.281 25.131 13.060 1.00 44.25 193 SER A N 1
ATOM 1487 C CA . SER A 1 193 ? -10.039 25.364 13.792 1.00 44.25 193 SER A CA 1
ATOM 1488 C C . SER A 1 193 ? -8.887 25.535 12.800 1.00 44.25 193 SER A C 1
ATOM 1490 O O . SER A 1 193 ? -8.695 24.741 11.886 1.00 44.25 193 SER A O 1
ATOM 1492 N N . SER A 1 194 ? -8.131 26.615 12.959 1.00 53.22 194 SER A N 1
ATOM 1493 C CA . SER A 1 194 ? -6.990 27.006 12.125 1.00 53.22 194 SER A CA 1
ATOM 1494 C C . SER A 1 194 ? -5.721 26.186 12.399 1.00 53.22 194 SER A C 1
ATOM 1496 O O . SER A 1 194 ? -4.629 26.581 11.993 1.00 53.22 194 SER A O 1
ATOM 1498 N N . GLN A 1 195 ? -5.850 25.062 13.104 1.00 59.69 195 GLN A N 1
ATOM 1499 C CA . GLN A 1 195 ? -4.759 24.141 13.394 1.00 59.69 195 GLN A CA 1
ATOM 1500 C C . GLN A 1 195 ? -4.867 22.926 12.465 1.00 59.69 195 GLN A C 1
ATOM 1502 O O . GLN A 1 195 ? -5.982 22.467 12.209 1.00 59.69 195 GLN A O 1
ATOM 1507 N N . PRO A 1 196 ? -3.739 22.430 11.922 1.00 63.53 196 PRO A N 1
ATOM 1508 C CA . PRO A 1 196 ? -3.745 21.175 11.183 1.00 63.53 196 PRO A CA 1
ATOM 1509 C C . PRO A 1 196 ? -4.282 20.050 12.088 1.00 63.53 196 PRO A C 1
ATOM 1511 O O . PRO A 1 196 ? -4.046 20.091 13.298 1.00 63.53 196 PRO A O 1
ATOM 1514 N N . PRO A 1 197 ? -5.042 19.092 11.526 1.00 69.00 197 PRO A N 1
ATOM 1515 C CA . PRO A 1 197 ? -5.606 18.002 12.292 1.00 69.00 197 PRO A CA 1
ATOM 1516 C C . PRO A 1 197 ? -4.472 17.148 12.839 1.00 69.00 197 PRO A C 1
ATOM 1518 O O . PRO A 1 197 ? -3.555 16.767 12.104 1.00 69.00 197 PRO A O 1
ATOM 1521 N N . THR A 1 198 ? -4.568 16.821 14.121 1.00 79.25 198 THR A N 1
ATOM 1522 C CA . THR A 1 198 ? -3.619 15.904 14.749 1.00 79.25 198 THR A CA 1
ATOM 1523 C C . THR A 1 198 ? -3.697 14.525 14.090 1.00 79.25 198 THR A C 1
ATOM 1525 O O . THR A 1 198 ? -4.717 14.146 13.507 1.00 79.25 198 THR A O 1
ATOM 1528 N N . GLY A 1 199 ? -2.637 13.718 14.214 1.00 76.44 199 GLY A N 1
ATOM 1529 C CA . GLY A 1 199 ? -2.632 12.345 13.686 1.00 76.44 199 GLY A CA 1
ATOM 1530 C C . GLY A 1 199 ? -3.813 11.484 14.168 1.00 76.44 199 GLY A C 1
ATOM 1531 O O . GLY A 1 199 ? -4.261 10.606 13.435 1.00 76.44 199 GLY A O 1
ATOM 1532 N N . ILE A 1 200 ? -4.344 11.767 15.363 1.00 77.75 200 ILE A N 1
ATOM 1533 C CA . ILE A 1 200 ? -5.518 11.091 15.936 1.00 77.75 200 ILE A CA 1
ATOM 1534 C C . ILE A 1 200 ? -6.807 11.571 15.262 1.00 77.75 200 ILE A C 1
ATOM 1536 O O . ILE A 1 200 ? -7.594 10.748 14.814 1.00 77.75 200 ILE A O 1
ATOM 1540 N N . GLU A 1 201 ? -7.004 12.883 15.113 1.00 81.56 201 GLU A N 1
ATOM 1541 C CA . GLU A 1 201 ? -8.192 13.435 14.441 1.00 81.56 201 GLU A CA 1
ATOM 1542 C C . GLU A 1 201 ? -8.292 12.963 12.985 1.00 81.56 201 GLU A C 1
ATOM 1544 O O . GLU A 1 201 ? -9.366 12.580 12.522 1.00 81.56 201 GLU A O 1
ATOM 1549 N N . ALA A 1 202 ? -7.159 12.919 12.276 1.00 84.56 202 ALA A N 1
ATOM 1550 C CA . ALA A 1 202 ? -7.099 12.386 10.918 1.00 84.56 202 ALA A CA 1
ATOM 1551 C C . ALA A 1 202 ? -7.453 10.890 10.858 1.00 84.56 202 ALA A C 1
ATOM 1553 O O . ALA A 1 202 ? -7.977 10.420 9.845 1.00 84.56 202 ALA A O 1
ATOM 1554 N N . LEU A 1 203 ? -7.154 10.133 11.918 1.00 85.19 203 LEU A N 1
ATOM 1555 C CA . LEU A 1 203 ? -7.477 8.714 12.009 1.00 85.19 203 LEU A CA 1
ATOM 1556 C C . LEU A 1 203 ? -8.960 8.493 12.320 1.00 85.19 203 LEU A C 1
ATOM 1558 O O . LEU A 1 203 ? -9.577 7.661 11.658 1.00 85.19 203 LEU A O 1
ATOM 1562 N N . ASP A 1 204 ? -9.535 9.266 13.241 1.00 83.25 204 ASP A N 1
ATOM 1563 C CA . ASP A 1 204 ? -10.963 9.218 13.578 1.00 83.25 204 ASP A CA 1
ATOM 1564 C C . ASP A 1 204 ? -11.829 9.544 12.347 1.00 83.25 204 ASP A C 1
ATOM 1566 O O . ASP A 1 204 ? -12.750 8.797 12.003 1.00 83.25 204 ASP A O 1
ATOM 1570 N N . GLU A 1 205 ? -11.490 10.614 11.615 1.00 84.56 205 GLU A N 1
ATOM 1571 C CA . GLU A 1 205 ? -12.180 10.984 10.371 1.00 84.56 205 GLU A CA 1
ATOM 1572 C C . GLU A 1 205 ? -12.036 9.881 9.310 1.00 84.56 205 GLU A C 1
ATOM 1574 O O . GLU A 1 205 ? -13.020 9.453 8.697 1.00 84.56 205 GLU A O 1
ATOM 1579 N N . ALA A 1 206 ? -10.819 9.355 9.130 1.00 88.56 206 ALA A N 1
ATOM 1580 C CA . ALA A 1 206 ? -10.563 8.264 8.197 1.00 88.56 206 ALA A CA 1
ATOM 1581 C C . ALA A 1 206 ? -11.371 7.006 8.542 1.00 88.56 206 ALA A C 1
ATOM 1583 O O . ALA A 1 206 ? -11.907 6.360 7.642 1.00 88.56 206 ALA A O 1
ATOM 1584 N N . GLN A 1 207 ? -11.482 6.648 9.821 1.00 86.75 207 GLN A N 1
ATOM 1585 C CA . GLN A 1 207 ? -12.269 5.500 10.259 1.00 86.75 207 GLN A CA 1
ATOM 1586 C C . GLN A 1 207 ? -13.752 5.682 9.957 1.00 86.75 207 GLN A C 1
ATOM 1588 O O . GLN A 1 207 ? -14.364 4.764 9.414 1.00 86.75 207 GLN A O 1
ATOM 1593 N N . GLN A 1 208 ? -14.320 6.858 10.226 1.00 87.06 208 GLN A N 1
ATOM 1594 C CA . GLN A 1 208 ? -15.725 7.133 9.932 1.00 87.06 208 GLN A CA 1
ATOM 1595 C C . GLN A 1 208 ? -16.028 7.048 8.424 1.00 87.06 208 GLN A C 1
ATOM 1597 O O . GLN A 1 208 ? -17.026 6.447 8.006 1.00 87.06 208 GLN A O 1
ATOM 1602 N N . CYS A 1 209 ? -15.143 7.594 7.583 1.00 88.94 209 CYS A N 1
ATOM 1603 C CA . CYS A 1 209 ? -15.255 7.473 6.128 1.00 88.94 209 CYS A CA 1
ATOM 1604 C C . CYS A 1 209 ? -15.125 6.019 5.655 1.00 88.94 209 CYS A C 1
ATOM 1606 O O . CYS A 1 209 ? -15.874 5.576 4.783 1.00 88.94 209 CYS A O 1
ATOM 1608 N N . VAL A 1 210 ? -14.192 5.258 6.226 1.00 90.44 210 VAL A N 1
ATOM 1609 C CA . VAL A 1 210 ? -13.998 3.850 5.868 1.00 90.44 210 VAL A CA 1
ATOM 1610 C C . VAL A 1 210 ? -15.186 3.003 6.306 1.00 90.44 210 VAL A C 1
ATOM 1612 O O . VAL A 1 210 ? -15.668 2.214 5.505 1.00 90.44 210 VAL A O 1
ATOM 1615 N N . GLU A 1 211 ? -15.710 3.175 7.518 1.00 89.38 211 GLU A N 1
ATOM 1616 C CA . GLU A 1 211 ? -16.840 2.374 8.007 1.00 89.38 211 GLU A CA 1
ATOM 1617 C C . GLU A 1 211 ? -18.078 2.524 7.119 1.00 89.38 211 GLU A C 1
ATOM 1619 O O . GLU A 1 211 ? -18.768 1.550 6.831 1.00 89.38 211 GLU A O 1
ATOM 1624 N N . SER A 1 212 ? -18.319 3.737 6.617 1.00 90.25 212 SER A N 1
ATOM 1625 C CA . SER A 1 212 ? -19.469 4.028 5.757 1.00 90.25 212 SER A CA 1
ATOM 1626 C C . SER A 1 212 ? -19.311 3.557 4.307 1.00 90.25 212 SER A C 1
ATOM 1628 O O . SER A 1 212 ? -20.318 3.322 3.646 1.00 90.25 212 SER A O 1
ATOM 1630 N N . THR A 1 213 ? -18.083 3.402 3.799 1.00 93.50 213 THR A N 1
ATOM 1631 C CA . THR A 1 213 ? -17.835 3.132 2.365 1.00 93.50 213 THR A CA 1
ATOM 1632 C C . THR A 1 213 ? -17.179 1.782 2.079 1.00 93.50 213 THR A C 1
ATOM 1634 O O . THR A 1 213 ? -17.195 1.312 0.941 1.00 93.50 213 THR A O 1
ATOM 1637 N N . PHE A 1 214 ? -16.599 1.123 3.083 1.00 93.38 214 PHE A N 1
ATOM 1638 C CA . PHE A 1 214 ? -15.747 -0.043 2.862 1.00 93.38 214 PHE A CA 1
ATOM 1639 C C . PHE A 1 214 ? -16.486 -1.245 2.279 1.00 93.38 214 PHE A C 1
ATOM 1641 O O . PHE A 1 214 ? -15.915 -1.938 1.443 1.00 93.38 214 PHE A O 1
ATOM 1648 N N . GLU A 1 215 ? -17.734 -1.501 2.672 1.00 94.75 215 GLU A N 1
ATOM 1649 C CA . GLU A 1 215 ? -18.491 -2.638 2.128 1.00 94.75 215 GLU A CA 1
ATOM 1650 C C . GLU A 1 215 ? -18.765 -2.483 0.627 1.00 94.75 215 GLU A C 1
ATOM 1652 O O . GLU A 1 215 ? -18.652 -3.453 -0.122 1.00 94.75 215 GLU A O 1
ATOM 1657 N N . GLU A 1 216 ? -19.034 -1.260 0.164 1.00 95.56 216 GLU A N 1
ATOM 1658 C CA . GLU A 1 216 ? -19.218 -0.967 -1.259 1.00 95.56 216 GLU A CA 1
ATOM 1659 C C . GLU A 1 216 ? -17.913 -1.176 -2.039 1.00 95.56 216 GLU A C 1
ATOM 1661 O O . GLU A 1 216 ? -17.897 -1.845 -3.074 1.00 95.56 216 GLU A O 1
ATOM 1666 N N . VAL A 1 217 ? -16.789 -0.691 -1.498 1.00 95.25 217 VAL A N 1
ATOM 1667 C CA . VAL A 1 217 ? -15.454 -0.932 -2.069 1.00 95.25 217 VAL A CA 1
ATOM 1668 C C . VAL A 1 217 ? -15.137 -2.424 -2.110 1.00 95.25 217 VAL A C 1
ATOM 1670 O O . VAL A 1 217 ? -14.626 -2.928 -3.110 1.00 95.25 217 VAL A O 1
ATOM 1673 N N . TRP A 1 218 ? -15.429 -3.139 -1.027 1.00 95.31 218 TRP A N 1
ATOM 1674 C CA . TRP A 1 218 ? -15.131 -4.556 -0.869 1.00 95.31 218 TRP A CA 1
ATOM 1675 C C . TRP A 1 218 ? -15.911 -5.422 -1.863 1.00 95.31 218 TRP A C 1
ATOM 1677 O O . TRP A 1 218 ? -15.339 -6.322 -2.484 1.00 95.31 218 TRP A O 1
ATOM 1687 N N . GLU A 1 219 ? -17.189 -5.120 -2.081 1.00 95.81 219 GLU A N 1
ATOM 1688 C CA . GLU A 1 219 ? -17.992 -5.799 -3.098 1.00 95.81 219 GLU A CA 1
ATOM 1689 C C . GLU A 1 219 ? -17.599 -5.364 -4.522 1.00 95.81 219 GLU A C 1
ATOM 1691 O O . GLU A 1 219 ? -17.519 -6.184 -5.444 1.00 95.81 219 GLU A O 1
ATOM 1696 N N . GLY A 1 220 ? -17.222 -4.096 -4.700 1.00 95.75 220 GLY A N 1
ATOM 1697 C CA . GLY A 1 220 ? -16.618 -3.582 -5.929 1.00 95.75 220 GLY A CA 1
ATOM 1698 C C . GLY A 1 220 ? -15.343 -4.338 -6.324 1.00 95.75 220 GLY A C 1
ATOM 1699 O O . GLY A 1 220 ? -15.154 -4.688 -7.488 1.00 95.75 220 GLY A O 1
ATOM 1700 N N . LEU A 1 221 ? -14.479 -4.666 -5.359 1.00 96.00 221 LEU A N 1
ATOM 1701 C CA . LEU A 1 221 ? -13.272 -5.462 -5.598 1.00 96.00 221 LEU A CA 1
ATOM 1702 C C . LEU A 1 221 ? -13.618 -6.852 -6.150 1.00 96.00 221 LEU A C 1
ATOM 1704 O O . LEU A 1 221 ? -13.060 -7.271 -7.168 1.00 96.00 221 LEU A O 1
ATOM 1708 N N . ARG A 1 222 ? -14.568 -7.550 -5.518 1.00 94.81 222 ARG A N 1
ATOM 1709 C CA . ARG A 1 222 ? -15.006 -8.888 -5.947 1.00 94.81 222 ARG A CA 1
ATOM 1710 C C . ARG A 1 222 ? -15.626 -8.865 -7.339 1.00 94.81 222 ARG A C 1
ATOM 1712 O O . ARG A 1 222 ? -15.214 -9.638 -8.203 1.00 94.81 222 ARG A O 1
ATOM 1719 N N . SER A 1 223 ? -16.568 -7.953 -7.570 1.00 96.00 223 SER A N 1
ATOM 1720 C CA . SER A 1 223 ? -17.270 -7.825 -8.853 1.00 96.00 223 SER A CA 1
ATOM 1721 C C . SER A 1 223 ? -16.330 -7.461 -10.009 1.00 96.00 223 SER A C 1
ATOM 1723 O O . SER A 1 223 ? -16.503 -7.953 -11.124 1.00 96.00 223 SER A O 1
ATOM 1725 N N . MET A 1 224 ? -15.274 -6.686 -9.743 1.00 96.12 224 MET A N 1
ATOM 1726 C CA . MET A 1 224 ? -14.259 -6.310 -10.737 1.00 96.12 224 MET A CA 1
ATOM 1727 C C . MET A 1 224 ? -13.160 -7.368 -10.943 1.00 96.12 224 MET A C 1
ATOM 1729 O O . MET A 1 224 ? -12.231 -7.153 -11.729 1.00 96.12 224 MET A O 1
ATOM 1733 N N . GLY A 1 225 ? -13.272 -8.527 -10.285 1.00 93.94 225 GLY A N 1
ATOM 1734 C CA . GLY A 1 225 ? -12.405 -9.687 -10.490 1.00 93.94 225 GLY A CA 1
ATOM 1735 C C . GLY A 1 225 ? -11.090 -9.654 -9.709 1.00 93.94 225 GLY A C 1
ATOM 1736 O O . GLY A 1 225 ? -10.125 -10.304 -10.128 1.00 93.94 225 GLY A O 1
ATOM 1737 N N . TRP A 1 226 ? -11.027 -8.901 -8.607 1.00 96.00 226 TRP A N 1
ATOM 1738 C CA . TRP A 1 226 ? -9.903 -8.949 -7.672 1.00 96.00 226 TRP A CA 1
ATOM 1739 C C . TRP A 1 226 ? -9.957 -10.206 -6.800 1.00 96.00 226 TRP A C 1
ATOM 174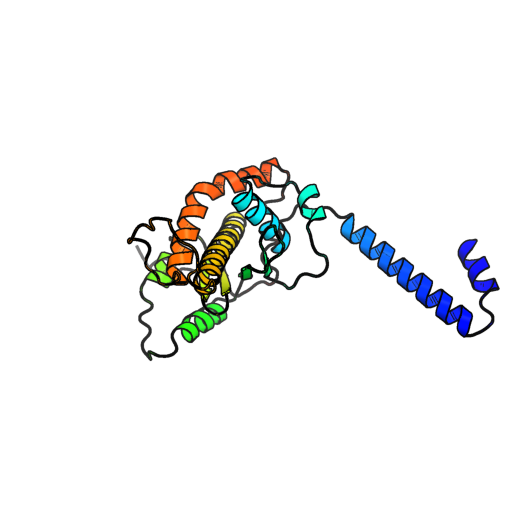1 O O . TRP A 1 226 ? -11.018 -10.656 -6.373 1.00 96.00 226 TRP A O 1
ATOM 1751 N N . ASP A 1 227 ? -8.783 -10.761 -6.512 1.00 93.94 227 ASP A N 1
ATOM 1752 C CA . ASP A 1 227 ? -8.616 -11.819 -5.526 1.00 93.94 227 ASP A CA 1
ATOM 1753 C C . ASP A 1 227 ? -8.502 -11.200 -4.129 1.00 93.94 227 ASP A C 1
ATOM 1755 O O . ASP A 1 227 ? -7.460 -10.662 -3.746 1.00 93.94 227 ASP A O 1
ATOM 1759 N N . VAL A 1 228 ? -9.602 -11.289 -3.384 1.00 91.38 228 VAL A N 1
ATOM 1760 C CA . VAL A 1 228 ? -9.742 -10.777 -2.015 1.00 91.38 228 VAL A CA 1
ATOM 1761 C C . VAL A 1 228 ? -9.439 -11.825 -0.938 1.00 91.38 228 VAL A C 1
ATOM 1763 O O . VAL A 1 228 ? -9.584 -11.542 0.249 1.00 91.38 228 VAL A O 1
ATOM 1766 N N . ASN A 1 229 ? -9.026 -13.033 -1.331 1.00 90.31 229 ASN A N 1
ATOM 1767 C CA . ASN A 1 229 ? -8.733 -14.128 -0.402 1.00 90.31 229 ASN A CA 1
ATOM 1768 C C . ASN A 1 229 ? -7.236 -14.245 -0.090 1.00 90.31 229 ASN A C 1
ATOM 1770 O O . ASN A 1 229 ? -6.852 -14.879 0.891 1.00 90.31 229 ASN A O 1
ATOM 1774 N N . THR A 1 230 ? -6.382 -13.626 -0.906 1.00 89.25 230 THR A N 1
ATOM 1775 C CA . THR A 1 230 ? -4.929 -13.664 -0.729 1.00 89.25 230 THR A CA 1
ATOM 1776 C C . THR A 1 230 ? -4.431 -12.452 0.065 1.00 89.25 230 THR A C 1
ATOM 1778 O O . THR A 1 230 ? -4.543 -11.311 -0.386 1.00 89.25 230 THR A O 1
ATOM 1781 N N . ALA A 1 231 ? -3.791 -12.696 1.214 1.00 83.06 231 ALA A N 1
ATOM 1782 C CA . ALA A 1 231 ? -3.145 -11.677 2.051 1.00 83.06 231 ALA A CA 1
ATOM 1783 C C . ALA A 1 231 ? -1.823 -11.158 1.439 1.00 83.06 231 ALA A C 1
ATOM 1785 O O . ALA A 1 231 ? -0.738 -11.466 1.922 1.00 83.06 231 ALA A O 1
ATOM 1786 N N . ALA A 1 232 ? -1.895 -10.392 0.346 1.00 87.62 232 ALA A N 1
ATOM 1787 C CA . ALA A 1 232 ? -0.713 -9.887 -0.371 1.00 87.62 232 ALA A CA 1
ATOM 1788 C C . ALA A 1 232 ? -0.249 -8.476 0.062 1.00 87.62 232 ALA A C 1
ATOM 1790 O O . ALA A 1 232 ? 0.715 -7.945 -0.497 1.00 87.62 232 ALA A O 1
ATOM 1791 N N . LEU A 1 233 ? -0.918 -7.862 1.045 1.00 87.69 233 LEU A N 1
ATOM 1792 C CA . LEU A 1 233 ? -0.539 -6.560 1.610 1.00 87.69 233 LEU A CA 1
ATOM 1793 C C . LEU A 1 233 ? 0.631 -6.664 2.597 1.00 87.69 233 LEU A C 1
ATOM 1795 O O . LEU A 1 233 ? 1.459 -5.755 2.671 1.00 87.69 233 LEU A O 1
ATOM 1799 N N . GLU A 1 234 ? 0.724 -7.768 3.334 1.00 84.06 234 GLU A N 1
ATOM 1800 C CA . GLU A 1 234 ? 1.816 -8.050 4.263 1.00 84.06 234 GLU A CA 1
ATOM 1801 C C . GLU A 1 234 ? 3.030 -8.584 3.479 1.00 84.06 234 GLU A C 1
ATOM 1803 O O . GLU A 1 234 ? 3.040 -9.723 3.018 1.00 84.06 234 GLU A O 1
ATOM 1808 N N . THR A 1 235 ? 4.064 -7.756 3.282 1.00 74.12 235 THR A N 1
ATOM 1809 C CA . THR A 1 235 ? 5.275 -8.173 2.542 1.00 74.12 235 THR A CA 1
ATOM 1810 C C . THR A 1 235 ? 6.273 -8.933 3.415 1.00 74.12 235 THR A C 1
ATOM 1812 O O . THR A 1 235 ? 7.126 -9.653 2.896 1.00 74.12 235 THR A O 1
ATOM 1815 N N . ARG A 1 236 ? 6.176 -8.788 4.741 1.00 74.81 236 ARG A N 1
ATOM 1816 C CA . ARG A 1 236 ? 6.971 -9.500 5.746 1.00 74.81 236 ARG A CA 1
ATOM 1817 C C . ARG A 1 236 ? 6.077 -9.806 6.936 1.00 74.81 236 ARG A C 1
ATOM 1819 O O . ARG A 1 236 ? 5.358 -8.918 7.376 1.00 74.81 236 ARG A O 1
ATOM 1826 N N . ARG A 1 237 ? 6.154 -11.032 7.458 1.00 70.88 237 ARG A N 1
ATOM 1827 C CA . ARG A 1 237 ? 5.441 -11.398 8.685 1.00 70.88 237 ARG A CA 1
ATOM 1828 C C . ARG A 1 237 ? 6.095 -10.717 9.883 1.00 70.88 237 ARG A C 1
ATOM 1830 O O . ARG A 1 237 ? 7.264 -10.985 10.158 1.00 70.88 237 ARG A O 1
ATOM 1837 N N . GLY A 1 238 ? 5.347 -9.853 10.560 1.00 72.06 238 GLY A N 1
ATOM 1838 C CA . GLY A 1 238 ? 5.741 -9.253 11.836 1.00 72.06 238 GLY A CA 1
ATOM 1839 C C . GLY A 1 238 ? 5.222 -10.034 13.043 1.00 72.06 238 GLY A C 1
ATOM 1840 O O . GLY A 1 238 ? 4.436 -10.975 12.911 1.00 72.06 238 GLY A O 1
ATOM 1841 N N . THR A 1 239 ? 5.647 -9.624 14.239 1.00 79.75 239 THR A N 1
ATOM 1842 C CA . THR A 1 239 ? 5.073 -10.114 15.500 1.00 79.75 239 THR A CA 1
ATOM 1843 C C . THR A 1 239 ? 3.644 -9.599 15.638 1.00 79.75 239 THR A C 1
ATOM 1845 O O . THR A 1 239 ? 3.433 -8.388 15.732 1.00 79.75 239 THR A O 1
ATOM 1848 N N . ARG A 1 240 ? 2.677 -10.518 15.653 1.00 82.12 240 ARG A N 1
ATOM 1849 C CA . ARG A 1 240 ? 1.257 -10.211 15.857 1.00 82.12 240 ARG A CA 1
ATOM 1850 C C . ARG A 1 240 ? 0.966 -10.006 17.339 1.00 82.12 240 ARG A C 1
ATOM 1852 O O . ARG A 1 240 ? 1.662 -10.567 18.184 1.00 82.12 240 ARG A O 1
ATOM 1859 N N . PHE A 1 241 ? -0.046 -9.204 17.645 1.00 80.75 241 PHE A N 1
ATOM 1860 C CA . PHE A 1 241 ? -0.555 -9.091 19.011 1.00 80.75 241 PHE A CA 1
ATOM 1861 C C . PHE A 1 241 ? -1.783 -9.984 19.189 1.00 80.75 241 PHE A C 1
ATOM 1863 O O . PHE A 1 241 ? -2.543 -10.203 18.247 1.00 80.75 241 PHE A O 1
ATOM 1870 N N . ALA A 1 242 ? -1.981 -10.477 20.404 1.00 77.44 242 ALA A N 1
ATOM 1871 C CA . ALA A 1 242 ? -3.199 -11.155 20.813 1.00 77.44 242 ALA A CA 1
ATOM 1872 C C . ALA A 1 242 ? -3.789 -10.380 21.989 1.00 77.44 242 ALA A C 1
ATOM 1874 O O . ALA A 1 242 ? -3.065 -10.004 22.915 1.00 77.44 242 ALA A O 1
ATOM 1875 N N . ILE A 1 243 ? -5.091 -10.118 21.940 1.00 68.31 243 ILE A N 1
ATOM 1876 C CA . ILE A 1 243 ? -5.824 -9.617 23.099 1.00 68.31 243 ILE A CA 1
ATOM 1877 C C . ILE A 1 243 ? -6.277 -10.861 23.851 1.00 68.31 243 ILE A C 1
ATOM 1879 O O . ILE A 1 243 ? -7.170 -11.575 23.398 1.00 68.31 243 ILE A O 1
ATOM 1883 N N . SER A 1 244 ? -5.612 -11.169 24.963 1.00 62.97 244 SER A N 1
ATOM 1884 C CA . SER A 1 244 ? -6.075 -12.250 25.829 1.00 62.97 244 SER A CA 1
ATOM 1885 C C . SER A 1 244 ? -7.468 -11.892 26.348 1.00 62.97 244 SER A C 1
ATOM 1887 O O . SER A 1 244 ? -7.642 -10.770 26.837 1.00 62.97 244 SER A O 1
ATOM 1889 N N . PRO A 1 245 ? -8.453 -12.807 26.281 1.00 60.06 245 PRO A N 1
ATOM 1890 C CA . PRO A 1 245 ? -9.729 -12.575 26.938 1.00 60.06 245 PRO A CA 1
ATOM 1891 C C . PRO A 1 245 ? -9.490 -12.338 28.438 1.00 60.06 245 PRO A C 1
ATOM 1893 O O . PRO A 1 245 ? -8.524 -12.882 28.995 1.00 60.06 245 PRO A O 1
ATOM 1896 N N . PRO A 1 246 ? -10.334 -11.528 29.105 1.00 55.78 246 PRO A N 1
ATOM 1897 C CA . PRO A 1 246 ? -10.244 -11.362 30.547 1.00 55.78 246 PRO A CA 1
ATOM 1898 C C . PRO A 1 246 ? -10.303 -12.746 31.203 1.00 55.78 246 PRO A C 1
ATOM 1900 O O . PRO A 1 246 ? -11.130 -13.586 30.848 1.00 55.78 246 PRO A O 1
ATOM 1903 N N . ALA A 1 247 ? -9.359 -13.017 32.101 1.00 54.22 247 ALA A N 1
ATOM 1904 C CA . ALA A 1 247 ? -9.246 -14.313 32.748 1.00 54.22 247 ALA A CA 1
ATOM 1905 C C . ALA A 1 247 ? -10.473 -14.572 33.642 1.00 54.22 247 ALA A C 1
ATOM 1907 O O . ALA A 1 247 ? -10.521 -14.085 34.767 1.00 54.22 247 ALA A O 1
ATOM 1908 N N . GLY A 1 248 ? -11.414 -15.375 33.140 1.00 60.31 248 GLY A N 1
ATOM 1909 C CA . GLY A 1 248 ? -12.469 -16.034 33.912 1.00 60.31 248 GLY A CA 1
ATOM 1910 C C . GLY A 1 248 ? -13.835 -15.345 33.910 1.00 60.31 248 GLY A C 1
ATOM 1911 O O . GLY A 1 248 ? -13.988 -14.276 34.490 1.00 60.31 248 GLY A O 1
ATOM 1912 N N . GLU A 1 249 ? -14.825 -16.050 33.359 1.00 38.00 249 GLU A N 1
ATOM 1913 C CA . GLU A 1 249 ? -16.076 -16.395 34.057 1.00 38.00 249 GLU A CA 1
ATOM 1914 C C . GLU A 1 249 ? -16.350 -17.893 33.863 1.00 38.00 249 GLU A C 1
ATOM 1916 O O . GLU A 1 249 ? -16.111 -18.396 32.738 1.00 38.00 249 GLU A O 1
#

Foldseek 3Di:
DVVVVVLVVPPPDPVSVVVVVVVVVVVVVVVVVVVVLVDQAQEDALQLLLVQLLCCVVPVAGAFSNVSSVVDDPDDDAQFHAHPVRDTLAGEAAQAAPVVVVVVVVVLPPPDPDDPPVCLQVVLPPVPLQKGWFAALPRRYMYIAGAPPDALLSRSLVSSLSNQLSNLSSVLVVVVVDPPDPDDDDDDDPPPPNDRDGSSRSSVVSNVVSVVCVVVSVVSSVVSRHDSRDNNHNPDNYHHDYDDDDPDD

Radius of gyration: 24.02 Å; chains: 1; bounding box: 57×60×73 Å